Protein AF-A0A9D8QYN3-F1 (afdb_monomer_lite)

Radius of gyration: 18.89 Å; chains: 1; bounding box: 44×53×57 Å

pLDDT: mean 82.85, std 15.45, range [35.28, 96.69]

Structure (mmCIF, N/CA/C/O backbone):
data_AF-A0A9D8QYN3-F1
#
_entry.id   AF-A0A9D8QYN3-F1
#
loop_
_atom_site.group_PDB
_atom_site.id
_atom_site.type_symbol
_atom_site.label_atom_id
_atom_site.label_alt_id
_atom_site.label_comp_id
_atom_site.label_asym_id
_atom_site.label_entity_id
_atom_site.label_seq_id
_atom_site.pdbx_PDB_ins_code
_atom_site.Cartn_x
_atom_site.Cartn_y
_atom_site.Cartn_z
_atom_site.occupancy
_atom_site.B_iso_or_equiv
_atom_site.auth_seq_id
_atom_site.auth_comp_id
_atom_site.auth_asym_id
_atom_site.auth_atom_id
_atom_site.pdbx_PDB_model_num
ATOM 1 N N . MET A 1 1 ? -4.788 6.212 32.973 1.00 36.72 1 MET A N 1
ATOM 2 C CA . MET A 1 1 ? -3.801 6.120 31.869 1.00 36.72 1 MET A CA 1
ATOM 3 C C . MET A 1 1 ? -3.370 4.670 31.693 1.00 36.72 1 MET A C 1
ATOM 5 O O . MET A 1 1 ? -2.528 4.192 32.442 1.00 36.72 1 MET A O 1
ATOM 9 N N . ASN A 1 2 ? -3.981 3.935 30.763 1.00 42.75 2 ASN A N 1
ATOM 10 C CA . ASN A 1 2 ? -3.581 2.555 30.490 1.00 42.75 2 ASN A CA 1
ATOM 11 C C . ASN A 1 2 ? -2.298 2.612 29.647 1.00 42.75 2 ASN A C 1
ATOM 13 O O . ASN A 1 2 ? -2.349 3.054 28.500 1.00 42.75 2 ASN A O 1
ATOM 17 N N . LYS A 1 3 ? -1.135 2.269 30.214 1.00 48.44 3 LYS A N 1
ATOM 18 C CA . LYS A 1 3 ? 0.112 2.211 29.439 1.00 48.44 3 LYS A CA 1
ATOM 19 C C . LYS A 1 3 ? -0.082 1.147 28.356 1.00 48.44 3 LYS A C 1
ATOM 21 O O . LYS A 1 3 ? -0.042 -0.043 28.663 1.00 48.44 3 LYS A O 1
ATOM 26 N N . ARG A 1 4 ? -0.285 1.551 27.092 1.00 58.50 4 ARG A N 1
ATOM 27 C CA . ARG A 1 4 ? 0.023 0.662 25.963 1.00 58.50 4 ARG A CA 1
ATOM 28 C C . ARG A 1 4 ? 1.440 0.166 26.213 1.00 58.50 4 ARG A C 1
ATOM 30 O O . ARG A 1 4 ? 2.358 0.975 26.352 1.00 58.50 4 ARG A O 1
ATOM 37 N N . SER A 1 5 ? 1.620 -1.142 26.364 1.00 73.81 5 SER A N 1
ATOM 38 C CA . SER A 1 5 ? 2.971 -1.662 26.468 1.00 73.81 5 SER A CA 1
ATOM 39 C C . SER A 1 5 ? 3.615 -1.471 25.102 1.00 73.81 5 SER A C 1
ATOM 41 O O . SER A 1 5 ? 3.119 -1.983 24.102 1.00 73.81 5 SER A O 1
ATOM 43 N N . VAL A 1 6 ? 4.716 -0.722 25.053 1.00 79.19 6 VAL A N 1
ATOM 44 C CA . VAL A 1 6 ? 5.529 -0.547 23.837 1.00 79.19 6 VAL A CA 1
ATOM 45 C C . VAL A 1 6 ? 5.838 -1.912 23.206 1.00 79.19 6 VAL A C 1
ATOM 47 O O . VAL A 1 6 ? 5.799 -2.062 21.992 1.00 79.19 6 VAL A O 1
ATOM 50 N N . ALA A 1 7 ? 6.017 -2.939 24.044 1.00 84.88 7 ALA A N 1
ATOM 51 C CA . ALA A 1 7 ? 6.157 -4.329 23.627 1.00 84.88 7 ALA A CA 1
ATOM 52 C C . ALA A 1 7 ? 4.995 -4.844 22.751 1.00 84.88 7 ALA A C 1
ATOM 54 O O . ALA A 1 7 ? 5.246 -5.519 21.759 1.00 84.88 7 ALA A O 1
ATOM 55 N N . ARG A 1 8 ? 3.734 -4.521 23.074 1.00 83.12 8 ARG A N 1
ATOM 56 C CA . ARG A 1 8 ? 2.571 -4.925 22.266 1.00 83.12 8 ARG A CA 1
ATOM 57 C C . ARG A 1 8 ? 2.564 -4.223 20.912 1.00 83.12 8 ARG A C 1
ATOM 59 O O . ARG A 1 8 ? 2.272 -4.870 19.911 1.00 83.12 8 ARG A O 1
ATOM 66 N N . ASP A 1 9 ? 2.903 -2.934 20.892 1.00 81.38 9 ASP A N 1
ATOM 67 C CA . ASP A 1 9 ? 2.938 -2.155 19.654 1.00 81.38 9 ASP A CA 1
ATOM 68 C C . ASP A 1 9 ? 4.028 -2.668 18.703 1.00 81.38 9 ASP A C 1
ATOM 70 O O . ASP A 1 9 ? 3.773 -2.895 17.521 1.00 81.38 9 ASP A O 1
ATOM 74 N N . VAL A 1 10 ? 5.221 -2.946 19.236 1.00 86.31 10 VAL A N 1
ATOM 75 C CA . VAL A 1 10 ? 6.333 -3.524 18.467 1.00 86.31 10 VAL A CA 1
ATOM 76 C C . VAL A 1 10 ? 6.007 -4.942 17.991 1.00 86.31 10 VAL A C 1
ATOM 78 O O . VAL A 1 10 ? 6.272 -5.267 16.836 1.00 86.31 10 VAL A O 1
ATOM 81 N N . ALA A 1 11 ? 5.394 -5.781 18.834 1.00 89.88 11 ALA A N 1
ATOM 82 C CA . ALA A 1 11 ? 5.017 -7.142 18.450 1.00 89.88 11 ALA A CA 1
ATOM 83 C C . ALA A 1 11 ? 3.993 -7.150 17.308 1.00 89.88 11 ALA A C 1
ATOM 85 O O . ALA A 1 11 ? 4.172 -7.855 16.318 1.00 89.88 11 ALA A O 1
ATOM 86 N N . PHE A 1 12 ? 2.945 -6.331 17.404 1.00 86.88 12 PHE A N 1
ATOM 87 C CA . PHE A 1 12 ? 1.965 -6.203 16.330 1.00 86.88 12 PHE A CA 1
ATOM 88 C C . PHE A 1 12 ? 2.584 -5.664 15.048 1.00 86.88 12 PHE A C 1
ATOM 90 O O . PHE A 1 12 ? 2.287 -6.176 13.971 1.00 86.88 12 PHE A O 1
ATOM 97 N N . LEU A 1 13 ? 3.468 -4.672 15.162 1.00 89.00 13 LEU A N 1
ATOM 98 C CA . LEU A 1 13 ? 4.177 -4.136 14.013 1.00 89.00 13 LEU A CA 1
ATOM 99 C C . LEU A 1 13 ? 5.010 -5.215 13.309 1.00 89.00 13 LEU A C 1
ATOM 101 O O . LEU A 1 13 ? 4.956 -5.327 12.086 1.00 89.00 13 LEU A O 1
ATOM 105 N N . GLY A 1 14 ? 5.727 -6.038 14.077 1.00 90.94 14 GLY A N 1
ATOM 106 C CA . GLY A 1 14 ? 6.485 -7.173 13.552 1.00 90.94 14 GLY A CA 1
ATOM 107 C C . GLY A 1 14 ? 5.598 -8.202 12.850 1.00 90.94 14 GLY A C 1
ATOM 108 O O . GLY A 1 14 ? 5.937 -8.663 11.763 1.00 90.94 14 GLY A O 1
ATOM 109 N N . VAL A 1 15 ? 4.424 -8.510 13.412 1.00 92.56 15 VAL A N 1
ATOM 110 C CA . VAL A 1 15 ? 3.451 -9.419 12.780 1.00 92.56 15 VAL A CA 1
ATOM 111 C C . VAL A 1 15 ? 2.889 -8.823 11.487 1.00 92.56 15 VAL A C 1
ATOM 113 O O . VAL A 1 15 ? 2.803 -9.528 10.486 1.00 92.56 15 VAL A O 1
ATOM 116 N N . MET A 1 16 ? 2.538 -7.533 11.470 1.00 92.25 16 MET A N 1
ATOM 117 C CA . MET A 1 16 ? 2.059 -6.863 10.255 1.00 92.25 16 MET A CA 1
ATOM 118 C C . MET A 1 16 ? 3.136 -6.827 9.168 1.00 92.25 16 MET A C 1
ATOM 120 O O . MET A 1 16 ? 2.823 -7.087 8.011 1.00 92.25 16 MET A O 1
ATOM 124 N N . LEU A 1 17 ? 4.398 -6.565 9.529 1.00 94.31 17 LEU A N 1
ATOM 125 C CA . LEU A 1 17 ? 5.522 -6.628 8.592 1.00 94.31 17 LEU A CA 1
ATOM 126 C C . LEU A 1 17 ? 5.649 -8.028 7.980 1.00 94.31 17 LEU A C 1
ATOM 128 O O . LEU A 1 17 ? 5.741 -8.157 6.762 1.00 94.31 17 LEU A O 1
ATOM 132 N N . ALA A 1 18 ? 5.618 -9.068 8.818 1.00 95.44 18 ALA A N 1
ATOM 133 C CA . ALA A 1 18 ? 5.704 -10.451 8.362 1.00 95.44 18 ALA A CA 1
ATOM 134 C C . ALA A 1 18 ? 4.540 -10.815 7.429 1.00 95.44 18 ALA A C 1
ATOM 136 O O . ALA A 1 18 ? 4.767 -11.407 6.379 1.00 95.44 18 ALA A O 1
ATOM 137 N N . LEU A 1 19 ? 3.307 -10.421 7.765 1.00 94.56 19 LEU A N 1
ATOM 138 C CA . LEU A 1 19 ? 2.133 -10.672 6.924 1.00 94.56 19 LEU A CA 1
ATOM 139 C C . LEU A 1 19 ? 2.213 -9.948 5.578 1.00 94.56 19 LEU A C 1
ATOM 141 O O . LEU A 1 19 ? 1.958 -10.567 4.550 1.00 94.56 19 LEU A O 1
ATOM 145 N N . VAL A 1 20 ? 2.597 -8.668 5.572 1.00 94.94 20 VAL A N 1
ATOM 146 C CA . VAL A 1 20 ? 2.792 -7.891 4.337 1.00 94.94 20 VAL A CA 1
ATOM 147 C C . VAL A 1 20 ? 3.846 -8.553 3.453 1.00 94.94 20 VAL A C 1
ATOM 149 O O . VAL A 1 20 ? 3.614 -8.728 2.261 1.00 94.94 20 VAL A O 1
ATOM 152 N N . PHE A 1 21 ? 4.976 -8.972 4.026 1.00 94.75 21 PHE A N 1
ATOM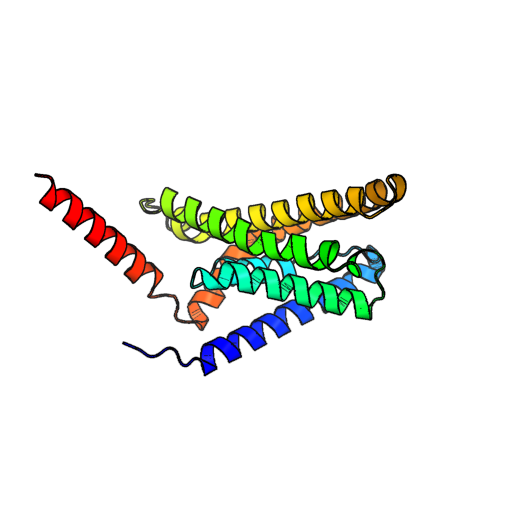 153 C CA . PHE A 1 21 ? 6.035 -9.635 3.269 1.00 94.75 21 PHE A CA 1
ATOM 154 C C . PHE A 1 21 ? 5.602 -11.003 2.726 1.00 94.75 21 PHE A C 1
ATOM 156 O O . PHE A 1 21 ? 5.856 -11.308 1.564 1.00 94.75 21 PHE A O 1
ATOM 163 N N . VAL A 1 22 ? 4.912 -11.816 3.534 1.00 94.94 22 VAL A N 1
ATOM 164 C CA . VAL A 1 22 ? 4.416 -13.136 3.113 1.00 94.94 22 VAL A CA 1
ATOM 165 C C . VAL A 1 22 ? 3.368 -13.008 2.014 1.00 94.94 22 VAL A C 1
ATOM 167 O O . VAL 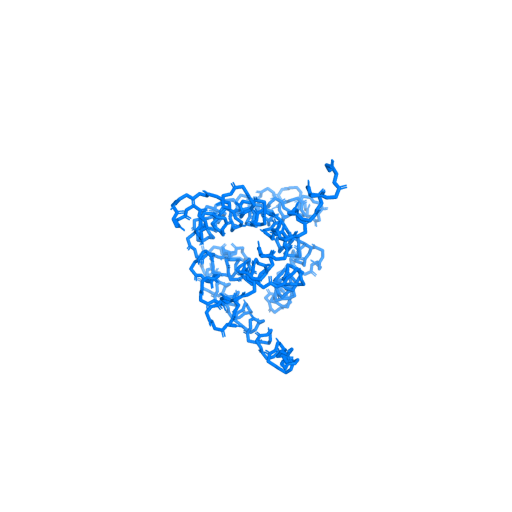A 1 22 ? 3.449 -13.742 1.035 1.00 94.94 22 VAL A O 1
ATOM 170 N N . PHE A 1 23 ? 2.411 -12.084 2.130 1.00 94.38 23 PHE A N 1
ATOM 171 C CA . PHE A 1 23 ? 1.430 -11.853 1.066 1.00 94.38 23 PHE A CA 1
ATOM 172 C C . PHE A 1 23 ? 2.103 -11.387 -0.215 1.00 94.38 23 PHE A C 1
ATOM 174 O O . PHE A 1 23 ? 1.827 -11.953 -1.268 1.00 94.38 23 PHE A O 1
ATOM 181 N N . LEU A 1 24 ? 3.059 -10.464 -0.119 1.00 92.62 24 LEU A N 1
ATOM 182 C CA . LEU A 1 24 ? 3.787 -9.990 -1.287 1.00 92.62 24 LEU A CA 1
ATOM 183 C C . LEU A 1 24 ? 4.568 -11.122 -1.969 1.00 92.62 24 LEU A C 1
ATOM 185 O O . LEU A 1 24 ? 4.574 -11.228 -3.196 1.00 92.62 24 LEU A O 1
ATOM 189 N N . LEU A 1 25 ? 5.204 -11.990 -1.178 1.00 91.88 25 LEU A N 1
ATOM 190 C CA . LEU A 1 25 ? 5.917 -13.160 -1.676 1.00 91.88 25 LEU A CA 1
ATOM 191 C C . LEU A 1 25 ? 4.949 -14.134 -2.355 1.00 91.88 25 LEU A C 1
ATOM 193 O O . LEU A 1 25 ? 5.179 -14.518 -3.498 1.00 91.88 25 LEU A O 1
ATOM 197 N N . VAL A 1 26 ? 3.844 -14.491 -1.696 1.00 91.31 26 VAL A N 1
ATOM 198 C CA . VAL A 1 26 ? 2.835 -15.411 -2.243 1.00 91.31 26 VAL A CA 1
ATOM 199 C C . VAL A 1 26 ? 2.240 -14.871 -3.539 1.00 91.31 26 VAL A C 1
ATOM 201 O O . VAL A 1 26 ? 2.179 -15.611 -4.512 1.00 91.31 26 VAL A O 1
ATOM 204 N N . GLU A 1 27 ? 1.851 -13.598 -3.593 1.00 90.50 27 GLU A N 1
ATOM 205 C CA . GLU A 1 27 ? 1.329 -12.966 -4.811 1.00 90.50 27 GLU A CA 1
ATOM 206 C C . GLU A 1 27 ? 2.355 -12.984 -5.935 1.00 90.50 27 GLU A C 1
ATOM 208 O O . GLU A 1 27 ? 2.038 -13.339 -7.069 1.00 90.50 27 GLU A O 1
ATOM 213 N N . THR A 1 28 ? 3.604 -12.654 -5.616 1.00 88.44 28 THR A N 1
ATOM 214 C CA . THR A 1 28 ? 4.683 -12.677 -6.599 1.00 88.44 28 THR A CA 1
ATOM 215 C C . THR A 1 28 ? 4.869 -14.082 -7.152 1.00 88.44 28 THR A C 1
ATOM 217 O O . THR A 1 28 ? 4.842 -14.247 -8.365 1.00 88.44 28 THR A O 1
ATOM 220 N N . PHE A 1 29 ? 4.967 -15.116 -6.318 1.00 86.88 29 PHE A N 1
ATOM 221 C CA . PHE A 1 29 ? 5.148 -16.489 -6.803 1.00 86.88 29 PHE A CA 1
ATOM 222 C C . PHE A 1 29 ? 3.907 -17.055 -7.508 1.00 86.88 29 PHE A C 1
ATOM 224 O O . PHE A 1 29 ? 4.050 -17.757 -8.507 1.00 86.88 29 PHE A O 1
ATOM 231 N N . LEU A 1 30 ? 2.702 -16.733 -7.033 1.00 86.06 30 LEU A N 1
ATOM 232 C CA . LEU A 1 30 ? 1.448 -17.220 -7.609 1.00 86.06 30 LEU A CA 1
ATOM 233 C C . LEU A 1 30 ? 1.200 -16.632 -9.000 1.00 86.06 30 LEU A C 1
ATOM 235 O O . LEU A 1 30 ? 0.831 -17.356 -9.924 1.00 86.06 30 LEU A O 1
ATOM 239 N N . PHE A 1 31 ? 1.413 -15.325 -9.159 1.00 82.06 31 PHE A N 1
ATOM 240 C CA . PHE A 1 31 ? 1.125 -14.628 -10.409 1.00 82.06 31 PHE A CA 1
ATOM 241 C C . PHE A 1 31 ? 2.320 -14.565 -11.364 1.00 82.06 31 PHE A C 1
ATOM 243 O O . PHE A 1 31 ? 2.095 -14.386 -12.559 1.00 82.06 31 PHE A O 1
ATOM 250 N N . SER A 1 32 ? 3.563 -14.782 -10.907 1.00 79.38 32 SER A N 1
ATOM 251 C CA . SER A 1 32 ? 4.739 -14.757 -11.800 1.00 79.38 32 SER A CA 1
ATOM 252 C C . SER A 1 32 ? 4.658 -15.783 -12.929 1.00 79.38 32 SER A C 1
ATOM 254 O O . SER A 1 32 ? 5.121 -15.507 -14.031 1.00 79.38 32 SER A O 1
ATOM 256 N N . ALA A 1 33 ? 4.025 -16.936 -12.693 1.00 69.88 33 ALA A N 1
ATOM 257 C CA . ALA A 1 33 ? 3.835 -17.959 -13.723 1.00 69.88 33 ALA A CA 1
ATOM 258 C C . ALA A 1 33 ? 2.858 -17.541 -14.842 1.00 69.88 33 ALA A C 1
ATOM 260 O O . ALA A 1 33 ? 2.931 -18.085 -15.941 1.00 69.88 33 ALA A O 1
ATOM 261 N N . LEU A 1 34 ? 1.949 -16.595 -14.575 1.00 65.31 34 LEU A N 1
ATOM 262 C CA . LEU A 1 34 ? 0.871 -16.189 -15.490 1.00 65.31 34 LEU A CA 1
ATOM 263 C C . LEU A 1 34 ? 1.078 -14.787 -16.082 1.00 65.31 34 LEU A C 1
ATOM 265 O O . LEU A 1 34 ? 0.717 -14.551 -17.230 1.00 65.31 34 LEU A O 1
ATOM 269 N N . LEU A 1 35 ? 1.634 -13.860 -15.299 1.00 68.00 35 LEU A N 1
ATOM 270 C CA . LEU A 1 35 ? 1.705 -12.423 -15.599 1.00 68.00 35 LEU A CA 1
ATOM 271 C C . LEU A 1 35 ? 3.149 -11.883 -15.616 1.00 68.00 35 LEU A C 1
ATOM 273 O O . LEU A 1 35 ? 3.367 -10.693 -15.843 1.00 68.00 35 LEU A O 1
ATOM 277 N N . GLY A 1 36 ? 4.147 -12.745 -15.390 1.00 71.50 36 GLY A N 1
ATOM 278 C CA . GLY A 1 36 ? 5.554 -12.359 -15.291 1.00 71.50 36 GLY A CA 1
ATOM 279 C C . GLY A 1 36 ? 5.869 -11.546 -14.029 1.00 71.50 36 GLY A C 1
ATOM 280 O O . GLY A 1 36 ? 5.137 -11.574 -13.044 1.00 71.50 36 GLY A O 1
ATOM 281 N N . ASN A 1 37 ? 6.968 -10.788 -14.055 1.00 71.19 37 ASN A N 1
ATOM 282 C CA . ASN A 1 37 ? 7.523 -10.109 -12.871 1.00 71.19 37 ASN A CA 1
ATOM 283 C C . ASN A 1 37 ? 6.723 -8.876 -12.384 1.00 71.19 37 ASN A C 1
ATOM 285 O O . ASN A 1 37 ? 7.191 -8.164 -11.492 1.00 71.19 37 ASN A O 1
ATOM 289 N N . PHE A 1 38 ? 5.557 -8.592 -12.971 1.00 76.75 38 PHE A N 1
ATOM 290 C CA . PHE A 1 38 ? 4.679 -7.473 -12.611 1.00 76.75 38 PHE A CA 1
ATOM 291 C C . PHE A 1 38 ? 3.335 -8.020 -12.140 1.00 76.75 38 PHE A C 1
ATOM 293 O O . PHE A 1 38 ? 2.365 -8.103 -12.893 1.00 76.75 38 PHE A O 1
ATOM 300 N N . THR A 1 39 ? 3.306 -8.437 -10.881 1.00 82.62 39 THR A N 1
ATOM 301 C CA . THR A 1 39 ? 2.159 -9.102 -10.272 1.00 82.62 39 THR A CA 1
ATOM 302 C C . THR A 1 39 ? 1.213 -8.098 -9.603 1.00 82.62 39 THR A C 1
ATOM 304 O O . THR A 1 39 ? 1.668 -7.070 -9.095 1.00 82.62 39 THR A O 1
ATOM 307 N N . PRO A 1 40 ? -0.107 -8.365 -9.600 1.00 82.06 40 PRO A N 1
ATOM 308 C CA . PRO A 1 40 ? -1.069 -7.545 -8.873 1.00 82.06 40 PRO A CA 1
ATOM 309 C C . PRO A 1 40 ? -0.878 -7.711 -7.362 1.00 82.06 40 PRO A C 1
ATOM 311 O O . PRO A 1 40 ? -0.845 -8.834 -6.855 1.00 82.06 40 PRO A O 1
ATOM 314 N N . ALA A 1 41 ? -0.824 -6.601 -6.627 1.00 88.19 41 ALA A N 1
ATOM 315 C CA . ALA A 1 41 ? -0.685 -6.597 -5.166 1.00 88.19 41 ALA A CA 1
ATOM 316 C C . ALA A 1 41 ? -2.058 -6.567 -4.464 1.00 88.19 41 ALA A C 1
ATOM 318 O O . ALA A 1 41 ? -2.329 -5.730 -3.596 1.00 88.19 41 ALA A O 1
ATOM 319 N N . ALA A 1 42 ? -2.959 -7.459 -4.884 1.00 89.69 42 ALA A N 1
ATOM 320 C CA . ALA A 1 42 ? -4.386 -7.421 -4.568 1.00 89.69 42 ALA A CA 1
ATOM 321 C C . ALA A 1 42 ? -4.732 -7.651 -3.082 1.00 89.69 42 ALA A C 1
ATOM 323 O O . ALA A 1 42 ? -5.758 -7.165 -2.621 1.00 89.69 42 ALA A O 1
ATOM 324 N N . LEU A 1 43 ? -3.917 -8.366 -2.320 1.00 93.00 43 LEU A N 1
ATOM 325 C CA . LEU A 1 43 ? -4.034 -8.624 -0.882 1.00 93.00 43 LEU A CA 1
ATOM 326 C C . LEU A 1 43 ? -3.062 -7.757 -0.088 1.00 93.00 43 LEU A C 1
ATOM 328 O O . LEU A 1 43 ? -3.410 -7.243 0.981 1.00 93.00 43 LEU A O 1
ATOM 332 N N . THR A 1 44 ? -1.860 -7.555 -0.625 1.00 94.31 44 THR A N 1
ATOM 333 C CA . THR A 1 44 ? -0.813 -6.805 0.067 1.00 94.31 44 THR A CA 1
ATOM 334 C C . THR A 1 44 ? -1.147 -5.315 0.167 1.00 94.31 44 THR A C 1
ATOM 336 O O . THR A 1 44 ? -1.012 -4.738 1.252 1.00 94.31 44 THR A O 1
ATOM 339 N N . LEU A 1 45 ? -1.634 -4.682 -0.912 1.00 93.94 45 LEU A N 1
ATOM 340 C CA . LEU A 1 45 ? -2.025 -3.266 -0.880 1.00 93.94 45 LEU A CA 1
ATOM 341 C C . LEU A 1 45 ? -3.166 -3.012 0.114 1.00 93.94 45 LEU A C 1
ATOM 343 O O . LEU A 1 45 ? -3.000 -2.137 0.970 1.00 93.94 45 LEU A O 1
ATOM 347 N N . PRO A 1 46 ? -4.284 -3.768 0.100 1.00 95.12 46 PRO A N 1
ATOM 348 C CA . PRO A 1 46 ? -5.348 -3.555 1.075 1.00 95.12 46 PRO A CA 1
ATOM 349 C C . PRO A 1 46 ? -4.904 -3.767 2.520 1.00 95.12 46 PRO A C 1
ATOM 351 O O . PRO A 1 46 ? -5.329 -3.009 3.389 1.00 95.12 46 PRO A O 1
ATOM 354 N N . LEU A 1 47 ? -4.038 -4.750 2.793 1.00 95.12 47 LEU A N 1
ATOM 355 C CA . LEU A 1 47 ? -3.500 -4.968 4.137 1.00 95.12 47 LEU A CA 1
ATOM 356 C C . LEU A 1 47 ? -2.660 -3.773 4.606 1.00 95.12 47 LEU A C 1
ATOM 358 O O . LEU A 1 47 ? -2.891 -3.252 5.698 1.00 95.12 47 LEU A O 1
ATOM 362 N N . ALA A 1 48 ? -1.722 -3.307 3.780 1.00 94.44 48 ALA A N 1
ATOM 363 C CA . ALA A 1 48 ? -0.868 -2.169 4.111 1.00 94.44 48 ALA A CA 1
ATOM 364 C C . ALA A 1 48 ? -1.683 -0.882 4.305 1.00 94.44 48 ALA A C 1
ATOM 366 O O . ALA A 1 48 ? -1.491 -0.164 5.287 1.00 94.44 48 ALA A O 1
ATOM 367 N N . ILE A 1 49 ? -2.654 -0.629 3.420 1.00 94.25 49 ILE A N 1
ATOM 368 C CA . ILE A 1 49 ? -3.568 0.509 3.544 1.00 94.25 49 ILE A CA 1
ATOM 369 C C . ILE A 1 49 ? -4.398 0.389 4.823 1.00 94.25 49 ILE A C 1
ATOM 371 O O . ILE A 1 49 ? -4.528 1.367 5.558 1.00 94.25 49 ILE A O 1
ATOM 375 N N . ALA A 1 50 ? -4.923 -0.798 5.134 1.00 93.00 50 ALA A N 1
ATOM 376 C CA . ALA A 1 50 ? -5.696 -1.029 6.347 1.00 93.00 50 ALA A CA 1
ATOM 377 C C . ALA A 1 50 ? -4.877 -0.745 7.615 1.00 93.00 50 ALA A C 1
ATOM 379 O O . ALA A 1 50 ? -5.417 -0.151 8.551 1.00 93.00 50 ALA A O 1
ATOM 380 N N . VAL A 1 51 ? -3.589 -1.108 7.639 1.00 92.19 51 VAL A N 1
ATOM 381 C CA . VAL A 1 51 ? -2.654 -0.727 8.712 1.00 92.19 51 VAL A CA 1
ATOM 382 C C . VAL A 1 51 ? -2.478 0.793 8.753 1.00 92.19 51 VAL A C 1
ATOM 384 O O . VAL A 1 51 ? -2.588 1.375 9.828 1.00 92.19 51 VAL A O 1
ATOM 387 N N . SER A 1 52 ? -2.292 1.451 7.605 1.00 92.12 52 SER A N 1
ATOM 388 C CA . SER A 1 52 ? -2.111 2.908 7.526 1.00 92.12 52 SER A CA 1
ATOM 389 C C . SER A 1 52 ? -3.307 3.721 8.015 1.00 92.12 52 SER A C 1
ATOM 391 O O . SER A 1 52 ? -3.118 4.773 8.621 1.00 92.12 52 SER A O 1
ATOM 393 N N . VAL A 1 53 ? -4.534 3.260 7.767 1.00 90.56 53 VAL A N 1
ATOM 394 C CA . VAL A 1 53 ? -5.767 3.980 8.144 1.00 90.56 53 VAL A CA 1
ATOM 395 C C . VAL A 1 53 ? -6.291 3.616 9.536 1.00 90.56 53 VAL A C 1
ATOM 397 O O . VAL A 1 53 ? -7.257 4.223 10.006 1.00 90.56 53 VAL A O 1
ATOM 400 N N . THR A 1 54 ? -5.698 2.614 10.188 1.00 84.38 54 THR A N 1
ATOM 401 C CA . THR A 1 54 ? -6.127 2.135 11.505 1.00 84.38 54 THR A CA 1
ATOM 402 C C . THR A 1 54 ? -5.162 2.607 12.584 1.00 84.38 54 THR A C 1
ATOM 404 O O . THR A 1 54 ? -3.961 2.415 12.459 1.00 84.38 54 THR A O 1
ATOM 407 N N . GLY A 1 55 ? -5.679 3.150 13.688 1.00 75.88 55 GLY A N 1
ATOM 408 C CA . GLY A 1 55 ? -4.869 3.612 14.819 1.00 75.88 55 GLY A CA 1
ATOM 409 C C . GLY A 1 55 ? -4.446 5.075 14.695 1.00 75.88 55 GLY A C 1
ATOM 410 O O . GLY A 1 55 ? -5.203 5.898 14.185 1.00 75.88 55 GLY A O 1
ATOM 411 N N . ASP A 1 56 ? -3.261 5.400 15.212 1.00 77.62 56 ASP A N 1
ATOM 412 C CA . ASP A 1 56 ? -2.800 6.786 15.335 1.00 77.62 56 ASP A CA 1
ATOM 413 C C . ASP A 1 56 ? -2.261 7.324 14.003 1.00 77.62 56 ASP A C 1
ATOM 415 O O . ASP A 1 56 ? -1.863 6.565 13.121 1.00 77.62 56 ASP A O 1
ATOM 419 N N . LYS A 1 57 ? -2.082 8.649 13.917 1.00 80.00 57 LYS A N 1
ATOM 420 C CA . LYS A 1 57 ? -1.393 9.332 12.802 1.00 80.00 57 LYS A CA 1
ATOM 421 C C . LYS A 1 57 ? -0.049 8.687 12.427 1.00 80.00 57 LYS A C 1
ATOM 423 O O . LYS A 1 57 ? 0.327 8.692 11.265 1.00 80.00 57 LYS A O 1
ATOM 428 N N . ARG A 1 58 ? 0.673 8.100 13.388 1.00 82.81 58 ARG A N 1
ATOM 429 C CA . ARG A 1 58 ? 1.952 7.404 13.147 1.00 82.81 58 ARG A CA 1
ATOM 430 C C . ARG A 1 58 ? 1.804 6.209 12.202 1.00 82.81 58 ARG A C 1
ATOM 432 O O . ARG A 1 58 ? 2.718 5.929 11.429 1.00 82.81 58 ARG A O 1
ATOM 439 N N . ASN A 1 59 ? 0.648 5.550 12.216 1.00 85.31 59 ASN A N 1
ATOM 440 C CA . ASN A 1 59 ? 0.412 4.357 11.418 1.00 85.31 59 ASN A CA 1
ATOM 441 C C . ASN A 1 59 ? 0.356 4.663 9.918 1.00 85.31 59 ASN A C 1
ATOM 443 O O . ASN A 1 59 ? 0.725 3.796 9.129 1.00 85.31 59 ASN A O 1
ATOM 447 N N . MET A 1 60 ? 0.023 5.904 9.524 1.00 86.25 60 MET A N 1
ATOM 448 C CA . MET A 1 60 ? 0.032 6.315 8.115 1.00 86.25 60 MET A CA 1
ATOM 449 C C . MET A 1 60 ? 1.406 6.093 7.476 1.00 86.25 60 MET A C 1
ATOM 451 O O . MET A 1 60 ? 1.494 5.519 6.393 1.00 86.25 60 MET A O 1
ATOM 455 N N . PHE A 1 61 ? 2.473 6.467 8.193 1.00 88.62 61 PHE A N 1
ATOM 456 C CA . PHE A 1 61 ? 3.850 6.287 7.745 1.00 88.62 61 PHE A CA 1
ATOM 457 C C . PHE A 1 61 ? 4.264 4.828 7.842 1.00 88.62 61 PHE A C 1
ATOM 459 O O . PHE A 1 61 ? 4.841 4.296 6.904 1.00 88.62 61 PHE A O 1
ATOM 466 N N . ILE A 1 62 ? 3.922 4.178 8.953 1.00 88.12 62 ILE A N 1
ATOM 467 C CA . ILE A 1 62 ? 4.301 2.795 9.222 1.00 88.12 62 ILE A CA 1
ATOM 468 C C . ILE A 1 62 ? 3.751 1.847 8.149 1.00 88.12 62 ILE A C 1
ATOM 470 O O . ILE A 1 62 ? 4.521 1.112 7.546 1.00 88.12 62 ILE A O 1
ATOM 474 N N . GLY A 1 63 ? 2.448 1.862 7.854 1.00 87.38 63 GLY A N 1
ATOM 475 C CA . GLY A 1 63 ? 1.880 0.937 6.862 1.00 87.38 63 GLY A CA 1
ATOM 476 C C . GLY A 1 63 ? 2.509 1.104 5.471 1.00 87.38 63 GLY A C 1
ATOM 477 O O . GLY A 1 63 ? 2.824 0.113 4.812 1.00 87.38 63 GLY A O 1
ATOM 478 N N . GLY A 1 64 ? 2.796 2.349 5.072 1.00 88.88 64 GLY A N 1
ATOM 479 C CA . GLY A 1 64 ? 3.479 2.649 3.814 1.00 88.88 64 GLY A CA 1
ATOM 480 C C . GLY A 1 64 ? 4.952 2.225 3.796 1.00 88.88 64 GLY A C 1
ATOM 481 O O . GLY A 1 64 ? 5.418 1.666 2.801 1.00 88.88 64 GLY A O 1
ATOM 482 N N . THR A 1 65 ? 5.695 2.437 4.889 1.00 90.62 65 THR A N 1
ATOM 483 C CA . THR A 1 65 ? 7.108 2.028 4.979 1.00 90.62 65 THR A CA 1
ATOM 484 C C . THR A 1 65 ? 7.273 0.519 5.060 1.00 90.62 65 THR A C 1
ATOM 486 O O . THR A 1 65 ? 8.162 -0.006 4.397 1.00 90.62 65 THR A O 1
ATOM 489 N N . LEU A 1 66 ? 6.420 -0.193 5.805 1.00 93.38 66 LEU A N 1
ATOM 490 C CA . LEU A 1 66 ? 6.438 -1.659 5.871 1.00 93.38 66 LEU A CA 1
ATOM 491 C C . LEU A 1 66 ? 6.297 -2.267 4.479 1.00 93.38 66 LEU A C 1
ATOM 493 O O . LEU A 1 66 ? 7.058 -3.162 4.106 1.00 93.38 66 LEU A O 1
ATOM 497 N N . LEU A 1 67 ? 5.346 -1.749 3.701 1.00 93.56 67 LEU A N 1
ATOM 498 C CA . LEU A 1 67 ? 5.122 -2.195 2.339 1.00 93.56 67 LEU A CA 1
ATOM 499 C C . LEU A 1 67 ? 6.291 -1.831 1.420 1.00 93.56 67 LEU A C 1
ATOM 501 O O . LEU A 1 67 ? 6.761 -2.682 0.666 1.00 93.56 67 LEU A O 1
ATOM 505 N N . GLY A 1 68 ? 6.772 -0.587 1.480 1.00 91.06 68 GLY A N 1
ATOM 506 C CA . GLY A 1 68 ? 7.900 -0.132 0.667 1.00 91.06 68 GLY A CA 1
ATOM 507 C C . GLY A 1 68 ? 9.167 -0.945 0.928 1.00 91.06 68 GLY A C 1
ATOM 508 O O . GLY A 1 68 ? 9.799 -1.420 -0.013 1.00 91.06 68 GLY A O 1
ATOM 509 N N . PHE A 1 69 ? 9.489 -1.179 2.200 1.00 93.44 69 PHE A N 1
ATOM 510 C CA . PHE A 1 69 ? 10.634 -1.987 2.609 1.00 93.44 69 PHE A CA 1
ATOM 511 C C . PHE A 1 69 ? 10.486 -3.451 2.184 1.00 93.44 69 PHE A C 1
ATOM 513 O O . PHE A 1 69 ? 11.405 -4.004 1.587 1.00 93.44 69 PHE A O 1
ATOM 520 N N . SER A 1 70 ? 9.314 -4.055 2.401 1.00 93.00 70 SER A N 1
ATOM 521 C CA . SER A 1 70 ? 9.029 -5.428 1.953 1.00 93.00 70 SER A CA 1
ATOM 522 C C . SER A 1 70 ? 9.161 -5.570 0.434 1.00 93.00 70 SER A C 1
ATOM 524 O O . SER A 1 70 ? 9.732 -6.545 -0.047 1.00 93.00 70 SER A O 1
ATOM 526 N N . SER A 1 71 ? 8.698 -4.565 -0.318 1.00 90.25 71 SER A N 1
ATOM 527 C CA . SER A 1 71 ? 8.798 -4.525 -1.783 1.00 90.25 71 SER A CA 1
ATOM 528 C C . SER A 1 71 ? 10.239 -4.422 -2.263 1.00 90.25 71 SER A C 1
ATOM 530 O O . SER A 1 71 ? 10.621 -5.104 -3.210 1.00 90.25 71 SER A O 1
ATOM 532 N N . PHE A 1 72 ? 11.052 -3.598 -1.602 1.00 91.69 72 PHE A N 1
ATOM 533 C CA . PHE A 1 72 ? 12.471 -3.470 -1.915 1.00 91.69 72 PHE A CA 1
ATOM 534 C C . PHE A 1 72 ? 13.242 -4.759 -1.605 1.00 91.69 72 PHE A C 1
ATOM 536 O O . PHE A 1 72 ? 13.999 -5.237 -2.447 1.00 91.69 72 PHE A O 1
ATOM 543 N N . LEU A 1 73 ? 13.002 -5.368 -0.437 1.00 92.75 73 LEU A N 1
ATOM 544 C CA . LEU A 1 73 ? 13.615 -6.649 -0.083 1.00 92.75 73 LEU A CA 1
ATOM 545 C C . LEU A 1 73 ? 13.255 -7.744 -1.085 1.00 92.75 73 LEU A C 1
ATOM 547 O O . LEU A 1 73 ? 14.138 -8.470 -1.536 1.00 92.75 73 LEU A O 1
ATOM 551 N N . LEU A 1 74 ? 11.981 -7.848 -1.469 1.00 90.50 74 LEU A N 1
ATOM 552 C CA . LEU A 1 74 ? 11.573 -8.839 -2.455 1.00 90.50 74 LEU A CA 1
ATOM 553 C C . LEU A 1 74 ? 12.230 -8.580 -3.812 1.00 90.50 74 LEU A C 1
ATOM 555 O O . LEU A 1 74 ? 12.718 -9.524 -4.423 1.00 90.50 74 LEU A O 1
ATOM 559 N N . ALA A 1 75 ? 12.318 -7.321 -4.252 1.00 88.62 75 ALA A N 1
ATOM 560 C CA . ALA A 1 75 ? 12.974 -6.961 -5.508 1.00 88.62 75 ALA A CA 1
ATOM 561 C C . ALA A 1 75 ? 14.442 -7.413 -5.569 1.00 88.62 75 ALA A C 1
ATOM 563 O O . ALA A 1 75 ? 14.893 -7.832 -6.635 1.00 88.62 75 ALA A O 1
ATOM 564 N N . ILE A 1 76 ? 15.158 -7.385 -4.437 1.00 89.69 76 ILE A N 1
ATOM 565 C CA . ILE A 1 76 ? 16.516 -7.941 -4.320 1.00 89.69 76 ILE A CA 1
ATOM 566 C C . ILE A 1 76 ? 16.500 -9.464 -4.506 1.00 89.69 76 ILE A C 1
ATOM 568 O O . ILE A 1 76 ? 17.332 -9.992 -5.238 1.00 89.69 76 ILE A O 1
ATOM 572 N N . LEU A 1 77 ? 15.547 -10.171 -3.889 1.00 88.75 77 LEU A N 1
ATOM 573 C CA . LEU A 1 77 ? 15.459 -11.637 -3.953 1.00 88.75 77 LEU A CA 1
ATOM 574 C C . LEU A 1 77 ? 15.141 -12.162 -5.358 1.00 88.75 77 LEU A C 1
ATOM 576 O O . LEU A 1 77 ? 15.702 -13.172 -5.770 1.00 88.75 77 LEU A O 1
ATOM 580 N N . ILE A 1 78 ? 14.251 -11.486 -6.087 1.00 86.50 78 ILE A N 1
ATOM 581 C CA . ILE A 1 78 ? 13.839 -11.887 -7.444 1.00 86.50 78 ILE A CA 1
ATOM 582 C C . ILE A 1 78 ? 14.629 -11.175 -8.552 1.00 86.50 78 ILE A C 1
ATOM 584 O O . ILE A 1 78 ? 14.307 -11.333 -9.727 1.00 86.50 78 ILE A O 1
ATOM 588 N N . ALA A 1 79 ? 15.626 -10.363 -8.181 1.00 86.31 79 ALA A N 1
ATOM 589 C CA . ALA A 1 79 ? 16.435 -9.548 -9.086 1.00 86.31 79 ALA A CA 1
ATOM 590 C C . ALA A 1 79 ? 15.600 -8.725 -10.092 1.00 86.31 79 ALA A C 1
ATOM 592 O O . ALA A 1 79 ? 15.920 -8.668 -11.280 1.00 86.31 79 ALA A O 1
ATOM 593 N N . ASN A 1 80 ? 14.519 -8.077 -9.632 1.00 82.94 80 ASN A N 1
ATOM 594 C CA . ASN A 1 80 ? 13.681 -7.248 -10.504 1.00 82.94 80 ASN A CA 1
ATOM 595 C C . ASN A 1 80 ? 14.369 -5.893 -10.770 1.00 82.94 80 ASN A C 1
ATOM 597 O O . ASN A 1 80 ? 14.388 -5.043 -9.875 1.00 82.94 80 ASN A O 1
ATOM 601 N N . PRO A 1 81 ? 14.880 -5.639 -11.991 1.00 82.06 81 PRO A N 1
ATOM 602 C CA . PRO A 1 81 ? 15.801 -4.532 -12.260 1.00 82.06 81 PRO A CA 1
ATOM 603 C C . PRO A 1 81 ? 15.196 -3.148 -12.010 1.00 82.06 81 PRO A C 1
ATOM 605 O O . PRO A 1 81 ? 15.916 -2.199 -11.718 1.00 82.06 81 PRO A O 1
ATOM 608 N N . ILE A 1 82 ? 13.872 -3.029 -12.087 1.00 83.12 82 ILE A N 1
ATOM 609 C CA . ILE A 1 82 ? 13.164 -1.756 -11.943 1.00 83.12 82 ILE A CA 1
ATOM 610 C C . ILE A 1 82 ? 12.950 -1.416 -10.471 1.00 83.12 82 ILE A C 1
ATOM 612 O O . ILE A 1 82 ? 13.183 -0.287 -10.039 1.00 83.12 82 ILE A O 1
ATOM 616 N N . PHE A 1 83 ? 12.531 -2.402 -9.680 1.00 83.62 83 PHE A N 1
ATOM 617 C CA . PHE A 1 83 ? 12.253 -2.204 -8.259 1.00 83.62 83 PHE A CA 1
ATOM 618 C C . PHE A 1 83 ? 13.512 -2.266 -7.377 1.00 83.62 83 PHE A C 1
ATOM 620 O O . PHE A 1 83 ? 13.435 -1.903 -6.201 1.00 83.62 83 PHE A O 1
ATOM 627 N N . LEU A 1 84 ? 14.674 -2.628 -7.941 1.00 86.88 84 LEU A N 1
ATOM 628 C CA . LEU A 1 84 ? 15.985 -2.457 -7.298 1.00 86.88 84 LEU A CA 1
ATOM 629 C C . LEU A 1 84 ? 16.328 -0.988 -7.027 1.00 86.88 84 LEU A C 1
ATOM 631 O O . LEU A 1 84 ? 17.112 -0.707 -6.124 1.00 86.88 84 LEU A O 1
ATOM 635 N N . ASN A 1 85 ? 15.746 -0.038 -7.762 1.00 87.56 85 ASN A N 1
ATOM 636 C CA . ASN A 1 85 ? 15.872 1.366 -7.399 1.00 87.56 85 ASN A CA 1
ATOM 637 C C . ASN A 1 85 ? 14.959 1.653 -6.186 1.00 87.56 85 ASN A C 1
ATOM 639 O O . ASN A 1 85 ? 13.731 1.564 -6.319 1.00 87.56 85 ASN A O 1
ATOM 643 N N . PRO A 1 86 ? 15.509 2.028 -5.012 1.00 85.50 86 PRO A N 1
ATOM 644 C CA . PRO A 1 86 ? 14.719 2.270 -3.806 1.00 85.50 86 PRO A CA 1
ATOM 645 C C . PRO A 1 86 ? 13.711 3.412 -3.982 1.00 85.50 86 PRO A C 1
ATOM 647 O O . PRO A 1 86 ? 12.676 3.417 -3.320 1.00 85.50 86 PRO A O 1
ATOM 650 N N . LEU A 1 87 ? 13.953 4.357 -4.897 1.00 87.06 87 LEU A N 1
ATOM 651 C CA . LEU A 1 87 ? 12.979 5.403 -5.212 1.00 87.06 87 LEU A CA 1
ATOM 652 C C . LEU A 1 87 ? 11.746 4.829 -5.907 1.00 87.06 87 LEU A C 1
ATOM 654 O O . LEU A 1 87 ? 10.633 5.251 -5.616 1.00 87.06 87 LEU A O 1
ATOM 658 N N . VAL A 1 88 ? 11.923 3.837 -6.779 1.00 84.75 88 VAL A N 1
ATOM 659 C CA . VAL A 1 88 ? 10.822 3.220 -7.530 1.00 84.75 88 VAL A CA 1
ATOM 660 C C . VAL A 1 88 ? 10.058 2.220 -6.664 1.00 84.75 88 VAL A C 1
ATOM 662 O O . VAL A 1 88 ? 8.839 2.101 -6.791 1.00 84.75 88 VAL A O 1
ATOM 665 N N . SER A 1 89 ? 10.734 1.507 -5.758 1.00 86.38 89 SER A N 1
ATOM 666 C CA . SER A 1 89 ? 10.088 0.566 -4.837 1.00 86.38 89 SER A CA 1
ATOM 667 C C . SER A 1 89 ? 9.507 1.259 -3.609 1.00 86.38 89 SER A C 1
ATOM 669 O O . SER A 1 89 ? 8.306 1.156 -3.389 1.00 86.38 89 SER A O 1
ATOM 671 N N . ILE A 1 90 ? 10.286 2.011 -2.836 1.00 89.00 90 ILE A N 1
ATOM 672 C CA . ILE A 1 90 ? 9.859 2.524 -1.525 1.00 89.00 90 ILE A CA 1
ATOM 673 C C . ILE A 1 90 ? 8.968 3.761 -1.658 1.00 89.00 90 ILE A C 1
ATOM 675 O O . ILE A 1 90 ? 7.927 3.823 -1.000 1.00 89.00 90 ILE A O 1
ATOM 679 N N . ALA A 1 91 ? 9.334 4.732 -2.505 1.00 90.44 91 ALA A N 1
ATOM 680 C CA . ALA A 1 91 ? 8.667 6.037 -2.501 1.00 90.44 91 ALA A CA 1
ATOM 681 C C . ALA A 1 91 ? 7.167 5.946 -2.832 1.00 90.44 91 ALA A C 1
ATOM 683 O O . ALA A 1 91 ? 6.374 6.441 -2.027 1.00 90.44 91 ALA A O 1
ATOM 684 N N . PRO A 1 92 ? 6.723 5.247 -3.902 1.00 88.88 92 PRO A N 1
ATOM 685 C CA . PRO A 1 92 ? 5.298 5.095 -4.172 1.00 88.88 92 PRO A CA 1
ATOM 686 C C . PRO A 1 92 ? 4.543 4.509 -2.981 1.00 88.88 92 PRO A C 1
ATOM 688 O O . PRO A 1 92 ? 3.472 5.000 -2.647 1.00 88.88 92 PRO A O 1
ATOM 691 N N . ARG A 1 93 ? 5.107 3.503 -2.298 1.00 89.94 93 ARG A N 1
ATOM 692 C CA . ARG A 1 93 ? 4.421 2.793 -1.207 1.00 89.94 93 ARG A CA 1
ATOM 693 C C . ARG A 1 93 ? 4.388 3.571 0.098 1.00 89.94 93 ARG A C 1
ATOM 695 O O . ARG A 1 93 ? 3.396 3.496 0.817 1.00 89.94 93 ARG A O 1
ATOM 702 N N . PHE A 1 94 ? 5.391 4.404 0.346 1.00 90.62 94 PHE A N 1
ATOM 703 C CA . PHE A 1 94 ? 5.343 5.380 1.426 1.00 90.62 94 PHE A CA 1
ATOM 704 C C . PHE A 1 94 ? 4.171 6.362 1.255 1.00 90.62 94 PHE A C 1
ATOM 706 O O . PHE A 1 94 ? 3.392 6.568 2.187 1.00 90.62 94 PHE A O 1
ATOM 713 N N . PHE A 1 95 ? 3.991 6.910 0.047 1.00 93.62 95 PHE A N 1
ATOM 714 C CA . PHE A 1 95 ? 2.929 7.883 -0.230 1.00 93.62 95 PHE A CA 1
ATOM 715 C C . PHE A 1 95 ? 1.516 7.288 -0.199 1.00 93.62 95 PHE A C 1
ATOM 717 O O . PHE A 1 95 ? 0.585 7.999 0.177 1.00 93.62 95 PHE A O 1
ATOM 724 N N . ILE A 1 96 ? 1.343 5.995 -0.502 1.00 93.75 96 ILE A N 1
ATOM 725 C CA . ILE A 1 96 ? 0.050 5.296 -0.354 1.00 93.75 96 ILE A CA 1
ATOM 726 C C . ILE A 1 96 ? -0.498 5.448 1.063 1.00 93.75 96 ILE A C 1
ATOM 728 O O . ILE A 1 96 ? -1.665 5.796 1.239 1.00 93.75 96 ILE A O 1
ATOM 732 N N . GLY A 1 97 ? 0.336 5.178 2.073 1.00 90.19 97 GLY A N 1
ATOM 733 C CA . GLY A 1 97 ? -0.094 5.197 3.469 1.00 90.19 97 GLY A CA 1
ATOM 734 C C . GLY A 1 97 ? -0.556 6.585 3.912 1.00 90.19 97 GLY A C 1
ATOM 735 O O . GLY A 1 97 ? -1.575 6.719 4.592 1.00 90.19 97 GLY A O 1
ATOM 736 N N . ILE A 1 98 ? 0.143 7.622 3.444 1.00 92.81 98 ILE A N 1
ATOM 737 C CA . ILE A 1 98 ? -0.198 9.028 3.680 1.00 92.81 98 ILE A CA 1
ATOM 738 C C . ILE A 1 98 ? -1.518 9.383 2.984 1.00 92.81 98 ILE A C 1
ATOM 740 O O . ILE A 1 98 ? -2.451 9.861 3.634 1.00 92.81 98 ILE A O 1
ATOM 744 N N . ALA A 1 99 ? -1.622 9.122 1.679 1.00 94.50 99 ALA A N 1
ATOM 745 C CA . ALA A 1 99 ? -2.797 9.462 0.882 1.00 94.50 99 ALA A CA 1
ATOM 746 C C . ALA A 1 99 ? -4.061 8.771 1.411 1.00 94.50 99 ALA A C 1
ATOM 748 O O . ALA A 1 99 ? -5.077 9.428 1.655 1.00 94.50 99 ALA A O 1
ATOM 749 N N . ALA A 1 100 ? -3.984 7.465 1.676 1.00 93.75 100 ALA A N 1
ATOM 750 C CA . ALA A 1 100 ? -5.107 6.700 2.200 1.00 93.75 100 ALA A CA 1
ATOM 751 C C . ALA A 1 100 ? -5.557 7.206 3.579 1.00 93.75 100 ALA A C 1
ATOM 753 O O . ALA A 1 100 ? -6.758 7.332 3.823 1.00 93.75 100 ALA A O 1
ATOM 754 N N . TYR A 1 101 ? -4.622 7.549 4.472 1.00 93.38 101 TYR A N 1
ATOM 755 C CA . TYR A 1 101 ? -4.959 8.086 5.792 1.00 93.38 101 TYR A CA 1
ATOM 756 C C . TYR A 1 101 ? -5.726 9.409 5.698 1.00 93.38 101 TYR A C 1
ATOM 758 O O . TYR A 1 101 ? -6.776 9.557 6.330 1.00 93.38 101 TYR A O 1
ATOM 766 N N . PHE A 1 102 ? -5.248 10.359 4.890 1.00 93.19 102 PHE A N 1
ATOM 767 C CA . PHE A 1 102 ? -5.914 11.655 4.740 1.00 93.19 102 PHE A CA 1
ATOM 768 C C . PHE A 1 102 ? -7.289 11.534 4.084 1.00 93.19 102 PHE A C 1
ATOM 770 O O . PHE A 1 102 ? -8.238 12.168 4.550 1.00 93.19 102 PHE A O 1
ATOM 777 N N . VAL A 1 103 ? -7.432 10.680 3.068 1.00 94.00 103 VAL A N 1
ATOM 778 C CA . VAL A 1 103 ? -8.732 10.411 2.436 1.00 94.00 103 VAL A CA 1
ATOM 779 C C . VAL A 1 103 ? -9.695 9.758 3.427 1.00 94.00 103 VAL A C 1
ATOM 781 O O . VAL A 1 103 ? -10.837 10.201 3.556 1.00 94.00 103 VAL A O 1
ATOM 784 N N . CYS A 1 104 ? -9.231 8.772 4.200 1.00 91.94 104 CYS A N 1
ATOM 785 C CA . CYS A 1 104 ? -10.034 8.139 5.247 1.00 91.94 104 CYS A CA 1
ATOM 786 C C . CYS A 1 104 ? -10.505 9.169 6.282 1.00 91.94 104 CYS A C 1
ATOM 788 O O . CYS A 1 104 ? -11.687 9.223 6.627 1.00 91.94 104 CYS A O 1
ATOM 790 N N . LEU A 1 105 ? -9.596 10.029 6.749 1.00 90.44 105 LEU A N 1
ATOM 791 C CA . LEU A 1 105 ? -9.894 11.079 7.720 1.00 90.44 105 LEU A CA 1
ATOM 792 C C . LEU A 1 105 ? -10.916 12.087 7.179 1.00 90.44 105 LEU A C 1
ATOM 794 O O . LEU A 1 105 ? -11.840 12.466 7.901 1.00 90.44 105 LEU A O 1
ATOM 798 N N . LEU A 1 106 ? -10.773 12.506 5.921 1.00 90.69 106 LEU A N 1
ATOM 799 C CA . LEU A 1 106 ? -11.695 13.435 5.270 1.00 90.69 106 LEU A CA 1
ATOM 800 C C . LEU A 1 106 ? -13.107 12.844 5.189 1.00 90.69 106 LEU A C 1
ATOM 802 O O . LEU A 1 106 ? -14.069 13.489 5.605 1.00 90.69 106 LEU A O 1
ATOM 806 N N . PHE A 1 107 ? -13.233 11.597 4.735 1.00 90.12 107 PHE A N 1
ATOM 807 C CA . PHE A 1 107 ? -14.532 10.932 4.605 1.00 90.12 107 PHE A CA 1
ATOM 808 C C . PHE A 1 107 ? -15.169 10.619 5.963 1.00 90.12 107 PHE A C 1
ATOM 810 O O . PHE A 1 107 ? -16.379 10.775 6.123 1.00 90.12 107 PHE A O 1
ATOM 817 N N . LYS A 1 108 ? -14.376 10.261 6.979 1.00 88.25 108 LYS A N 1
ATOM 818 C CA . LYS A 1 108 ? -14.874 10.118 8.358 1.00 88.25 108 LYS A CA 1
ATOM 819 C C . LYS A 1 108 ? -15.431 11.429 8.907 1.00 88.25 108 LYS A C 1
ATOM 821 O O . LYS A 1 108 ? -16.463 11.415 9.573 1.00 88.25 108 LYS A O 1
ATOM 826 N N . LYS A 1 109 ? -14.773 12.559 8.623 1.00 87.56 109 LYS A N 1
ATOM 827 C CA . LYS A 1 109 ? -15.264 13.890 9.012 1.00 87.56 109 LYS A CA 1
ATOM 828 C C . LYS A 1 109 ? -16.550 14.249 8.272 1.00 87.56 109 LYS A C 1
ATOM 830 O O . LYS A 1 109 ? -17.492 14.713 8.908 1.00 87.56 109 LYS A O 1
ATOM 835 N N . LEU A 1 110 ? -16.610 13.981 6.968 1.00 86.56 110 LEU A N 1
ATOM 836 C CA . LEU A 1 110 ? -17.769 14.290 6.131 1.00 86.56 110 LEU A CA 1
ATOM 837 C C . LEU A 1 110 ? -19.018 13.497 6.547 1.00 86.56 110 LEU A C 1
ATOM 839 O O . LEU A 1 110 ? -20.110 14.052 6.625 1.00 86.56 110 LEU A O 1
ATOM 843 N N . PHE A 1 111 ? -18.854 12.216 6.885 1.00 87.56 111 PHE A N 1
ATOM 844 C CA . PHE A 1 111 ? -19.956 11.326 7.264 1.00 87.56 111 PHE A CA 1
ATOM 845 C C . PHE A 1 111 ? -20.107 11.124 8.780 1.00 87.56 111 PHE A C 1
ATOM 847 O O . PHE A 1 111 ? -20.804 10.200 9.207 1.00 87.56 111 PHE A O 1
ATOM 854 N N . LYS A 1 112 ? -19.524 12.002 9.615 1.00 80.00 112 LYS A N 1
ATOM 855 C CA . LYS A 1 112 ? -19.609 11.913 11.090 1.00 80.00 112 LYS A CA 1
ATOM 856 C C . LYS A 1 112 ? -21.061 11.855 11.589 1.00 80.00 112 LYS A C 1
ATOM 858 O O . LYS A 1 112 ? -21.362 11.084 12.497 1.00 80.00 112 LYS A O 1
ATOM 863 N N . ASN A 1 113 ? -21.949 12.626 10.958 1.00 78.94 113 ASN A N 1
ATOM 864 C CA . ASN A 1 113 ? -23.360 12.772 11.342 1.00 78.94 113 ASN A CA 1
ATOM 865 C C . ASN A 1 113 ? -24.316 11.886 10.522 1.00 78.94 113 ASN A C 1
ATOM 867 O O . ASN A 1 113 ? -25.536 12.017 10.628 1.00 78.94 113 ASN A O 1
ATOM 871 N N . ALA A 1 114 ? -23.789 10.999 9.674 1.00 81.69 114 ALA A N 1
ATOM 872 C CA . ALA A 1 114 ? -24.624 10.136 8.851 1.00 81.69 114 ALA A CA 1
ATOM 873 C C . ALA A 1 114 ? -25.368 9.108 9.720 1.00 81.69 114 ALA A C 1
ATOM 875 O O . ALA A 1 114 ? -24.765 8.407 10.532 1.00 81.69 114 ALA A O 1
ATOM 876 N N . LYS A 1 115 ? -26.685 8.971 9.506 1.00 76.38 115 LYS A N 1
ATOM 877 C CA . LYS A 1 115 ? -27.524 7.986 10.216 1.00 76.38 115 LYS A CA 1
ATOM 878 C C . LYS A 1 115 ? -27.220 6.535 9.818 1.00 76.38 115 LYS A C 1
ATOM 880 O O . LYS A 1 115 ? -27.477 5.619 10.591 1.00 76.38 115 LYS A O 1
ATOM 885 N N . SER A 1 116 ? -26.675 6.313 8.621 1.00 80.94 116 SER A N 1
ATOM 886 C CA . SER A 1 116 ? -26.343 4.974 8.129 1.00 80.94 116 SER A CA 1
ATOM 887 C C . SER A 1 116 ? -24.987 4.502 8.655 1.00 80.94 116 SER A C 1
ATOM 889 O O . SER A 1 116 ? -23.948 5.112 8.390 1.00 80.94 116 SER A O 1
ATOM 891 N N . GLY A 1 117 ? -24.986 3.355 9.341 1.00 76.81 117 GLY A N 1
ATOM 892 C CA 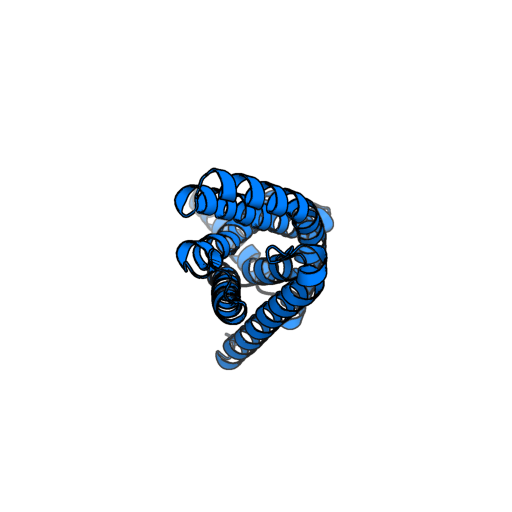. GLY A 1 117 ? -23.764 2.715 9.833 1.00 76.81 117 GLY A CA 1
ATOM 893 C C . GLY A 1 117 ? -22.775 2.337 8.722 1.00 76.81 117 GLY A C 1
ATOM 894 O O . GLY A 1 117 ? -21.572 2.291 8.980 1.00 76.81 117 GLY A O 1
ATOM 895 N N . PHE A 1 118 ? -23.255 2.131 7.490 1.00 81.44 118 PHE A N 1
ATOM 896 C CA . PHE A 1 118 ? -22.419 1.847 6.321 1.00 81.44 118 PHE A CA 1
ATOM 897 C C . PHE A 1 118 ? -21.601 3.073 5.889 1.00 81.44 118 PHE A C 1
ATOM 899 O O . PHE A 1 118 ? -20.381 2.980 5.742 1.00 81.44 118 PHE A O 1
ATOM 906 N N . LEU A 1 119 ? -22.247 4.239 5.768 1.00 80.12 119 LEU A N 1
ATOM 907 C CA . LEU A 1 119 ? -21.581 5.492 5.385 1.00 80.12 119 LEU A CA 1
ATOM 908 C C . LEU A 1 119 ? -20.536 5.939 6.409 1.00 80.12 119 LEU A C 1
ATOM 910 O O . LEU A 1 119 ? -19.537 6.547 6.041 1.00 80.12 119 LEU A O 1
ATOM 914 N N . ARG A 1 120 ? -20.741 5.612 7.686 1.00 78.69 120 ARG A N 1
ATOM 915 C CA . ARG A 1 120 ? -19.803 5.973 8.751 1.00 78.69 120 ARG A CA 1
ATOM 916 C C . ARG A 1 120 ? -18.615 5.015 8.866 1.00 78.69 120 ARG A C 1
ATOM 918 O O . ARG A 1 120 ? -17.514 5.455 9.179 1.00 78.69 120 ARG A O 1
ATOM 925 N N . ASN A 1 121 ? -18.823 3.714 8.645 1.00 79.56 121 ASN A N 1
ATOM 926 C CA . ASN A 1 121 ? -17.833 2.693 9.019 1.00 79.56 121 ASN A CA 1
ATOM 927 C C . ASN A 1 121 ? -17.241 1.890 7.861 1.00 79.56 121 ASN A C 1
ATOM 929 O O . ASN A 1 121 ? -16.219 1.244 8.073 1.00 79.56 121 ASN A O 1
ATOM 933 N N . VAL A 1 122 ? -17.865 1.886 6.682 1.00 88.81 122 VAL A N 1
ATOM 934 C CA . VAL A 1 122 ? -17.419 1.087 5.525 1.00 88.81 122 VAL A CA 1
ATOM 935 C C . VAL A 1 122 ? -16.936 1.999 4.407 1.00 88.81 122 VAL A C 1
ATOM 937 O O . VAL A 1 122 ? -15.817 1.835 3.919 1.00 88.81 122 VAL A O 1
ATOM 940 N N . LEU A 1 123 ? -17.735 3.008 4.054 1.00 91.12 123 LEU A N 1
ATOM 941 C CA . LEU A 1 123 ? -17.426 3.911 2.947 1.00 91.12 123 LEU A CA 1
ATOM 942 C C . LEU A 1 123 ? -16.077 4.644 3.109 1.00 91.12 123 LEU A C 1
ATOM 944 O O . LEU A 1 123 ? -15.297 4.609 2.159 1.00 91.12 123 LEU A O 1
ATOM 948 N N . PRO A 1 124 ? -15.720 5.223 4.278 1.00 91.94 124 PRO A N 1
ATOM 949 C CA . PRO A 1 124 ? -14.460 5.9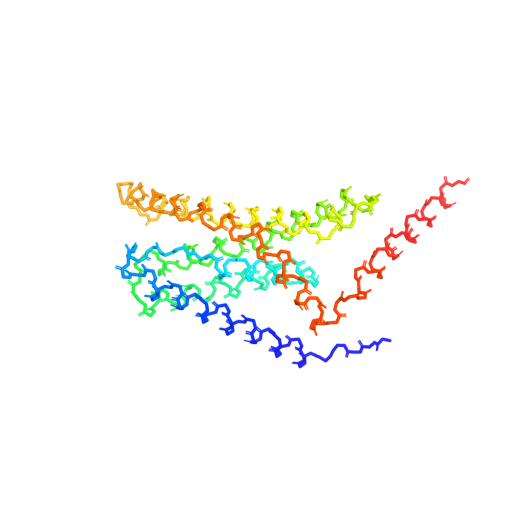58 4.413 1.00 91.94 124 PRO A CA 1
ATOM 950 C C . PRO A 1 124 ? -13.228 5.075 4.197 1.00 91.94 124 PRO A C 1
ATOM 952 O O . PRO A 1 124 ? -12.260 5.499 3.577 1.00 91.94 124 PRO A O 1
ATOM 955 N N . TYR A 1 125 ? -13.290 3.826 4.664 1.00 93.00 125 TYR A N 1
ATOM 956 C CA . TYR A 1 125 ? -12.214 2.849 4.508 1.00 93.00 125 TYR A CA 1
AT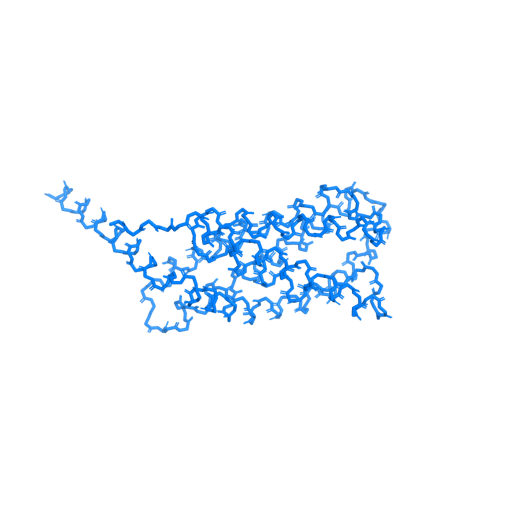OM 957 C C . TYR A 1 125 ? -12.119 2.337 3.067 1.00 93.00 125 TYR A C 1
ATOM 959 O O . TYR A 1 125 ? -11.019 2.185 2.547 1.00 93.00 125 TYR A O 1
ATOM 967 N N . SER A 1 126 ? -13.258 2.130 2.402 1.00 94.50 126 SER A N 1
ATOM 968 C CA . SER A 1 126 ? -13.300 1.686 1.000 1.00 94.50 126 SER A CA 1
ATOM 969 C C . SER A 1 126 ? -12.704 2.747 0.070 1.00 94.50 126 SER A C 1
ATOM 971 O O . SER A 1 126 ? -11.839 2.447 -0.749 1.00 94.50 126 SER A O 1
ATOM 973 N N . VAL A 1 127 ? -13.108 4.012 0.246 1.00 95.44 127 VAL A N 1
ATOM 974 C CA . VAL A 1 127 ? -12.596 5.139 -0.551 1.00 95.44 127 VAL A CA 1
ATOM 975 C C . VAL A 1 127 ? -11.113 5.388 -0.267 1.00 95.44 127 VAL A C 1
ATOM 977 O O . VAL A 1 127 ? -10.353 5.664 -1.191 1.00 95.44 127 VAL A O 1
ATOM 980 N N . ALA A 1 128 ? -10.672 5.226 0.983 1.00 94.69 128 ALA A N 1
ATOM 981 C CA . ALA A 1 128 ? -9.253 5.278 1.327 1.00 94.69 128 ALA A CA 1
ATOM 982 C C . ALA A 1 128 ? -8.437 4.166 0.652 1.00 94.69 128 ALA A C 1
ATOM 984 O O . ALA A 1 128 ? -7.332 4.429 0.183 1.00 94.69 128 ALA A O 1
ATOM 985 N N . GLY A 1 129 ? -8.992 2.952 0.562 1.00 95.31 129 GLY A N 1
ATOM 986 C CA . GLY A 1 129 ? -8.417 1.845 -0.200 1.00 95.31 129 GLY A CA 1
ATOM 987 C C . GLY A 1 129 ? -8.194 2.207 -1.662 1.00 95.31 129 GLY A C 1
ATOM 988 O O . GLY A 1 129 ? -7.071 2.136 -2.154 1.00 95.31 129 GLY A O 1
ATOM 989 N N . VAL A 1 130 ? -9.246 2.680 -2.330 1.00 96.69 130 VAL A N 1
ATOM 990 C CA . VAL A 1 130 ? -9.184 3.093 -3.741 1.00 96.69 130 VAL A CA 1
ATOM 991 C C . VAL A 1 130 ? -8.182 4.229 -3.950 1.00 96.69 130 VAL A C 1
ATOM 993 O O . VAL A 1 130 ? -7.361 4.161 -4.861 1.00 96.69 130 VAL A O 1
ATOM 996 N N . ALA A 1 131 ? -8.191 5.247 -3.087 1.00 96.50 131 ALA A N 1
ATOM 997 C CA . ALA A 1 131 ? -7.240 6.353 -3.172 1.00 96.50 131 ALA A CA 1
ATOM 998 C C . ALA A 1 131 ? -5.787 5.902 -2.960 1.00 96.50 131 ALA A C 1
ATOM 1000 O O . ALA A 1 131 ? -4.881 6.391 -3.637 1.00 96.50 131 ALA A O 1
ATOM 1001 N N . GLY A 1 132 ? -5.559 4.953 -2.049 1.00 94.94 132 GLY A N 1
ATOM 1002 C CA . GLY A 1 132 ? -4.248 4.352 -1.831 1.00 94.94 132 GLY A CA 1
ATOM 1003 C C . GLY A 1 132 ? -3.730 3.632 -3.076 1.00 94.94 132 GLY A C 1
ATOM 1004 O O . GLY A 1 132 ? -2.612 3.901 -3.511 1.00 94.94 132 GLY A O 1
ATOM 1005 N N . VAL A 1 133 ? -4.552 2.781 -3.697 1.00 95.00 133 VAL A N 1
ATOM 1006 C CA . VAL A 1 133 ? -4.185 2.068 -4.935 1.00 95.00 133 VAL A CA 1
ATOM 1007 C C . VAL A 1 133 ? -3.939 3.046 -6.087 1.00 95.00 133 VAL A C 1
ATOM 1009 O O . VAL A 1 133 ? -2.895 2.978 -6.726 1.00 95.00 133 VAL A O 1
ATOM 1012 N N . LEU A 1 134 ? -4.824 4.029 -6.290 1.00 95.12 134 LEU A N 1
ATOM 1013 C CA . LEU A 1 134 ? -4.635 5.103 -7.279 1.00 95.12 134 LEU A CA 1
ATOM 1014 C C . LEU A 1 134 ? -3.289 5.817 -7.109 1.00 95.12 134 LEU A C 1
ATOM 1016 O O . LEU A 1 134 ? -2.556 6.009 -8.078 1.00 95.12 134 LEU A O 1
ATOM 1020 N N . THR A 1 135 ? -2.949 6.178 -5.869 1.00 94.94 135 THR A N 1
ATOM 1021 C CA . THR A 1 135 ? -1.670 6.824 -5.547 1.00 94.94 135 THR A CA 1
ATOM 1022 C C . THR A 1 135 ? -0.495 5.923 -5.920 1.00 94.94 135 THR A C 1
ATOM 1024 O O . THR A 1 135 ? 0.491 6.407 -6.471 1.00 94.94 135 THR A O 1
ATOM 1027 N N . ASN A 1 136 ? -0.597 4.611 -5.671 1.00 92.75 136 ASN A N 1
ATOM 1028 C CA . ASN A 1 136 ? 0.441 3.669 -6.071 1.00 92.75 136 ASN A CA 1
ATOM 1029 C C . ASN A 1 136 ? 0.636 3.644 -7.583 1.00 92.75 136 ASN A C 1
ATOM 1031 O O . ASN A 1 136 ? 1.752 3.862 -8.044 1.00 92.75 136 ASN A O 1
ATOM 1035 N N . THR A 1 137 ? -0.428 3.393 -8.341 1.00 92.12 137 THR A N 1
ATOM 1036 C CA . THR A 1 137 ? -0.349 3.200 -9.791 1.00 92.12 137 THR A CA 1
ATOM 1037 C C . THR A 1 137 ? 0.164 4.452 -10.481 1.00 92.12 137 THR A C 1
ATOM 1039 O O . THR A 1 137 ? 1.090 4.364 -11.284 1.00 92.12 137 THR A O 1
ATOM 1042 N N . VAL A 1 138 ? -0.352 5.630 -10.112 1.00 93.62 138 VAL A N 1
ATOM 1043 C CA . VAL A 1 138 ? 0.114 6.906 -10.673 1.00 93.62 138 VAL A CA 1
ATOM 1044 C C . VAL A 1 138 ? 1.598 7.117 -10.382 1.00 93.62 138 VAL A C 1
ATOM 1046 O O . VAL A 1 138 ? 2.357 7.442 -11.295 1.00 93.62 138 VAL A O 1
ATOM 1049 N N . LEU A 1 139 ? 2.041 6.900 -9.140 1.00 93.25 139 LEU A N 1
ATOM 1050 C CA . LEU A 1 139 ? 3.440 7.120 -8.770 1.00 93.25 139 LEU A CA 1
ATOM 1051 C C . LEU A 1 139 ? 4.377 6.085 -9.390 1.00 93.25 139 LEU A C 1
ATOM 1053 O O . LEU A 1 139 ? 5.442 6.460 -9.864 1.00 93.25 139 LEU A O 1
ATOM 1057 N N . VAL A 1 140 ? 4.000 4.805 -9.425 1.00 90.81 140 VAL A N 1
ATOM 1058 C CA . VAL A 1 140 ? 4.815 3.756 -10.053 1.00 90.81 140 VAL A CA 1
ATOM 1059 C C . VAL A 1 140 ? 4.949 4.025 -11.546 1.00 90.81 140 VAL A C 1
ATOM 1061 O O . VAL A 1 140 ? 6.070 4.038 -12.039 1.00 90.81 140 VAL A O 1
ATOM 1064 N N . VAL A 1 141 ? 3.850 4.317 -12.249 1.00 91.62 141 VAL A N 1
ATOM 1065 C CA . VAL A 1 141 ? 3.894 4.664 -13.678 1.00 91.62 141 VAL A CA 1
ATOM 1066 C C . VAL A 1 141 ? 4.770 5.893 -13.895 1.00 91.62 141 VAL A C 1
ATOM 1068 O O . VAL A 1 141 ? 5.684 5.840 -14.708 1.00 91.62 141 VAL A O 1
ATOM 1071 N N . THR A 1 142 ? 4.581 6.961 -13.118 1.00 91.81 142 THR A N 1
ATOM 1072 C CA . THR A 1 142 ? 5.423 8.168 -13.211 1.00 91.81 142 THR A CA 1
ATOM 1073 C C . THR A 1 142 ? 6.908 7.841 -13.019 1.00 91.81 142 THR A C 1
ATOM 1075 O O . THR A 1 142 ? 7.748 8.307 -13.782 1.00 91.81 142 THR A O 1
ATOM 1078 N N . MET A 1 143 ? 7.245 6.994 -12.043 1.00 90.19 143 MET A N 1
ATOM 1079 C CA . MET A 1 143 ? 8.626 6.575 -11.794 1.00 90.19 143 MET A CA 1
ATOM 1080 C C . MET A 1 143 ? 9.196 5.724 -12.939 1.00 90.19 143 MET A C 1
ATOM 1082 O O . MET A 1 143 ? 10.374 5.870 -13.258 1.00 90.19 143 MET A O 1
ATOM 1086 N N . LEU A 1 144 ? 8.387 4.887 -13.598 1.00 89.69 144 LEU A N 1
ATOM 1087 C CA . LEU A 1 144 ? 8.816 4.135 -14.785 1.00 89.69 144 LEU A CA 1
ATOM 1088 C C . LEU A 1 144 ? 9.227 5.072 -15.922 1.00 89.69 144 LEU A C 1
ATOM 1090 O O . LEU A 1 144 ? 10.283 4.880 -16.514 1.00 89.69 144 LEU A O 1
ATOM 1094 N N . TRP A 1 145 ? 8.440 6.116 -16.186 1.00 88.81 145 TRP A N 1
ATOM 1095 C CA . TRP A 1 145 ? 8.758 7.099 -17.227 1.00 88.81 145 TRP A CA 1
ATOM 1096 C C . TRP A 1 145 ? 10.036 7.899 -16.943 1.00 88.81 145 TRP A C 1
ATOM 1098 O O . TRP A 1 145 ? 10.701 8.331 -17.880 1.00 88.81 145 TRP A O 1
ATOM 1108 N N . ILE A 1 146 ? 10.387 8.096 -15.669 1.00 89.69 146 ILE A N 1
ATOM 1109 C CA . ILE A 1 146 ? 11.590 8.841 -15.264 1.00 89.69 146 ILE A CA 1
ATOM 1110 C C . ILE A 1 146 ? 12.841 7.953 -15.297 1.00 89.69 146 ILE A C 1
ATOM 1112 O O . ILE A 1 146 ? 13.910 8.408 -15.697 1.00 89.69 146 ILE A O 1
ATOM 1116 N N . PHE A 1 147 ? 12.731 6.702 -14.842 1.00 87.94 147 PHE A N 1
ATOM 1117 C CA . PHE A 1 147 ? 13.886 5.838 -14.562 1.00 87.94 147 PHE A CA 1
ATOM 1118 C C . PHE A 1 147 ? 14.079 4.693 -15.564 1.00 87.94 147 PHE A C 1
ATOM 1120 O O . PHE A 1 147 ? 14.976 3.871 -15.388 1.00 87.94 147 PHE A O 1
ATOM 1127 N N . THR A 1 148 ? 13.243 4.583 -16.594 1.00 85.38 148 THR A N 1
ATOM 1128 C CA . THR A 1 148 ? 13.312 3.527 -17.616 1.00 85.38 148 THR A CA 1
ATOM 1129 C C . THR A 1 148 ? 13.160 4.129 -19.017 1.00 85.38 148 THR A C 1
ATOM 1131 O O . THR A 1 148 ? 12.738 5.273 -19.170 1.00 85.38 148 THR A O 1
ATOM 1134 N N . SER A 1 149 ? 13.542 3.387 -20.062 1.00 86.69 149 SER A N 1
ATOM 1135 C CA . SER A 1 149 ? 13.306 3.812 -21.445 1.00 86.69 149 SER A CA 1
ATOM 1136 C C . SER A 1 149 ? 11.807 3.916 -21.747 1.00 86.69 149 SER A C 1
ATOM 1138 O O . SER A 1 149 ? 11.012 3.105 -21.274 1.00 86.69 149 SER A O 1
ATOM 1140 N N . SER A 1 150 ? 11.425 4.888 -22.579 1.00 84.56 150 SER A N 1
ATOM 1141 C CA . SER A 1 150 ? 10.021 5.197 -22.892 1.00 84.56 150 SER A CA 1
ATOM 1142 C C . SER A 1 150 ? 9.254 3.990 -23.444 1.00 84.56 150 SER A C 1
ATOM 1144 O O . SER A 1 150 ? 8.155 3.699 -22.989 1.00 84.56 150 SER A O 1
ATOM 1146 N N . SER A 1 151 ? 9.871 3.218 -24.345 1.00 88.00 151 SER A N 1
ATOM 1147 C CA . SER A 1 151 ? 9.256 2.018 -24.928 1.00 88.00 151 SER A CA 1
ATOM 1148 C C . SER A 1 151 ? 8.989 0.916 -23.899 1.00 88.00 151 SER A C 1
ATOM 1150 O O . SER A 1 151 ? 7.964 0.243 -23.958 1.00 88.00 151 SER A O 1
ATOM 1152 N N . LEU A 1 152 ? 9.890 0.731 -22.931 1.00 86.06 152 LEU A N 1
ATOM 1153 C CA . LEU A 1 152 ? 9.714 -0.260 -21.872 1.00 86.06 152 LEU A CA 1
ATOM 1154 C C . LEU A 1 152 ? 8.725 0.238 -20.804 1.00 86.06 152 LEU A C 1
ATOM 1156 O O . LEU A 1 152 ? 7.931 -0.550 -20.291 1.00 86.06 152 LEU A O 1
ATOM 1160 N N . ALA A 1 153 ? 8.722 1.542 -20.513 1.00 87.75 153 ALA A N 1
ATOM 1161 C CA . ALA A 1 153 ? 7.767 2.165 -19.601 1.00 87.75 153 ALA A CA 1
ATOM 1162 C C . ALA A 1 153 ? 6.316 2.004 -20.087 1.00 87.75 153 ALA A C 1
ATOM 1164 O O . ALA A 1 153 ? 5.455 1.656 -19.282 1.00 87.75 153 ALA A O 1
ATOM 1165 N N . GLU A 1 154 ? 6.045 2.174 -21.385 1.00 88.75 154 GLU A N 1
ATOM 1166 C CA . GLU A 1 154 ? 4.707 1.990 -21.978 1.00 88.75 154 GLU A CA 1
ATOM 1167 C C . GLU A 1 154 ? 4.179 0.560 -21.825 1.00 88.75 154 GLU A C 1
ATOM 1169 O O . GLU A 1 154 ? 3.038 0.343 -21.398 1.00 88.75 154 GLU A O 1
ATOM 1174 N N . VAL A 1 155 ? 5.022 -0.431 -22.129 1.00 88.62 155 VAL A N 1
ATOM 1175 C CA . VAL A 1 155 ? 4.660 -1.852 -22.016 1.00 88.62 155 VAL A CA 1
ATOM 1176 C C . VAL A 1 155 ? 4.336 -2.204 -20.566 1.00 88.62 155 VAL A C 1
ATOM 1178 O O . VAL A 1 155 ? 3.298 -2.803 -20.284 1.00 88.62 155 VAL A O 1
ATOM 1181 N N . ILE A 1 156 ? 5.185 -1.788 -19.624 1.00 87.25 156 ILE A N 1
ATOM 1182 C CA . ILE A 1 156 ? 4.988 -2.090 -18.203 1.00 87.25 156 ILE A CA 1
ATOM 1183 C C . ILE A 1 156 ? 3.782 -1.337 -17.646 1.00 87.25 156 ILE A C 1
ATOM 1185 O O . ILE A 1 156 ? 2.991 -1.923 -16.910 1.00 87.25 156 ILE A O 1
ATOM 1189 N N . ALA A 1 157 ? 3.594 -0.068 -18.014 1.00 87.88 157 ALA A N 1
ATOM 1190 C CA . ALA A 1 157 ? 2.427 0.706 -17.604 1.00 87.88 157 ALA A CA 1
ATOM 1191 C C . ALA A 1 157 ? 1.126 0.030 -18.056 1.00 87.88 157 ALA A C 1
ATOM 1193 O O . ALA A 1 157 ? 0.176 -0.036 -17.281 1.00 87.88 157 ALA A O 1
ATOM 1194 N N . THR A 1 158 ? 1.101 -0.549 -19.259 1.00 87.50 158 THR A N 1
ATOM 1195 C CA . THR A 1 158 ? -0.059 -1.304 -19.756 1.00 87.50 158 THR A CA 1
ATOM 1196 C C . THR A 1 158 ? -0.353 -2.526 -18.883 1.00 87.50 158 THR A C 1
ATOM 1198 O O . THR A 1 158 ? -1.498 -2.729 -18.484 1.00 87.50 158 THR A O 1
ATOM 1201 N N . ILE A 1 159 ? 0.672 -3.303 -18.515 1.00 86.69 159 ILE A N 1
ATOM 1202 C CA . ILE A 1 159 ? 0.519 -4.465 -17.619 1.00 86.69 159 ILE A CA 1
ATOM 1203 C C . ILE A 1 159 ? -0.006 -4.025 -16.244 1.00 86.69 159 ILE A C 1
ATOM 1205 O O . ILE A 1 159 ? -0.952 -4.611 -15.715 1.00 86.69 159 ILE A O 1
ATOM 1209 N N . LEU A 1 160 ? 0.559 -2.952 -15.683 1.00 87.12 160 LEU A N 1
ATOM 1210 C CA . LEU A 1 160 ? 0.123 -2.404 -14.398 1.00 87.12 160 LEU A CA 1
ATOM 1211 C C . LEU A 1 160 ? -1.326 -1.908 -14.438 1.00 87.12 160 LEU A C 1
ATOM 1213 O O . LEU A 1 160 ? -2.057 -2.117 -13.476 1.00 87.12 160 LEU A O 1
ATOM 1217 N N . LEU A 1 161 ? -1.768 -1.296 -15.539 1.00 86.62 161 LEU A N 1
ATOM 1218 C CA . LEU A 1 161 ? -3.148 -0.826 -15.700 1.00 86.62 161 LEU A CA 1
ATOM 1219 C C . LEU A 1 161 ? -4.165 -1.972 -15.796 1.00 86.62 161 LEU A C 1
ATOM 1221 O O . LEU A 1 161 ? -5.300 -1.811 -15.351 1.00 86.62 161 LEU A O 1
ATOM 1225 N N . VAL A 1 162 ? -3.775 -3.134 -16.325 1.00 86.75 162 VAL A N 1
ATOM 1226 C CA . VAL A 1 162 ? -4.627 -4.335 -16.298 1.00 86.75 162 VAL A CA 1
ATOM 1227 C C . VAL A 1 162 ? -4.766 -4.855 -14.863 1.00 86.75 162 VAL A C 1
ATOM 1229 O O . VAL A 1 162 ? -5.879 -5.103 -14.397 1.00 86.75 162 VAL A O 1
ATOM 1232 N N . ASN A 1 163 ? -3.652 -4.948 -14.132 1.00 88.50 163 ASN A N 1
ATOM 1233 C CA . ASN A 1 163 ? -3.632 -5.380 -12.729 1.00 88.50 163 ASN A CA 1
ATOM 1234 C C . ASN A 1 163 ? -4.393 -4.419 -11.804 1.00 88.50 163 ASN A C 1
ATOM 1236 O O . ASN A 1 163 ? -5.069 -4.845 -10.866 1.00 88.50 163 ASN A O 1
ATOM 1240 N N . PHE A 1 164 ? -4.336 -3.125 -12.107 1.00 89.75 164 PHE A N 1
ATOM 1241 C CA . PHE A 1 164 ? -4.952 -2.052 -11.336 1.00 89.75 164 PHE A CA 1
ATOM 1242 C C . PHE A 1 164 ? -6.459 -2.235 -11.112 1.00 89.75 164 PHE A C 1
ATOM 1244 O O . PHE A 1 164 ? -6.971 -1.894 -10.046 1.00 89.75 164 PHE A O 1
ATOM 1251 N N . VAL A 1 165 ? -7.182 -2.814 -12.077 1.00 90.38 165 VAL A N 1
ATOM 1252 C CA . VAL A 1 165 ? -8.621 -3.089 -11.923 1.00 90.38 165 VAL A CA 1
ATOM 1253 C C . VAL A 1 165 ? -8.862 -4.066 -10.771 1.00 90.38 165 VAL A C 1
ATOM 1255 O O . VAL A 1 165 ? -9.725 -3.827 -9.924 1.00 90.38 165 VAL A O 1
ATOM 1258 N N . ALA A 1 166 ? -8.071 -5.139 -10.701 1.00 90.62 166 ALA A N 1
ATOM 1259 C CA . ALA A 1 166 ? -8.161 -6.116 -9.623 1.00 90.62 166 ALA A CA 1
ATOM 1260 C C . ALA A 1 166 ? -7.766 -5.500 -8.272 1.00 90.62 166 ALA A C 1
ATOM 1262 O O . ALA A 1 166 ? -8.438 -5.751 -7.273 1.00 90.62 166 ALA A O 1
ATOM 1263 N N . GLU A 1 167 ? -6.736 -4.650 -8.248 1.00 93.88 167 GLU A N 1
ATOM 1264 C CA . GLU A 1 167 ? -6.273 -3.960 -7.037 1.00 93.88 167 GLU A CA 1
ATOM 1265 C C . GLU A 1 167 ? -7.300 -2.958 -6.495 1.00 93.88 167 GLU A C 1
ATOM 1267 O O . GLU A 1 167 ? -7.505 -2.877 -5.285 1.00 93.88 167 GLU A O 1
ATOM 1272 N N . ILE A 1 168 ? -7.998 -2.217 -7.363 1.00 95.06 168 ILE A N 1
ATOM 1273 C CA . ILE A 1 168 ? -9.085 -1.324 -6.936 1.00 95.06 168 ILE A CA 1
ATOM 1274 C C . ILE A 1 168 ? -10.224 -2.121 -6.315 1.00 95.06 168 ILE A C 1
ATOM 1276 O O . ILE A 1 168 ? -10.717 -1.752 -5.246 1.00 95.06 168 ILE A O 1
ATOM 1280 N N . ILE A 1 169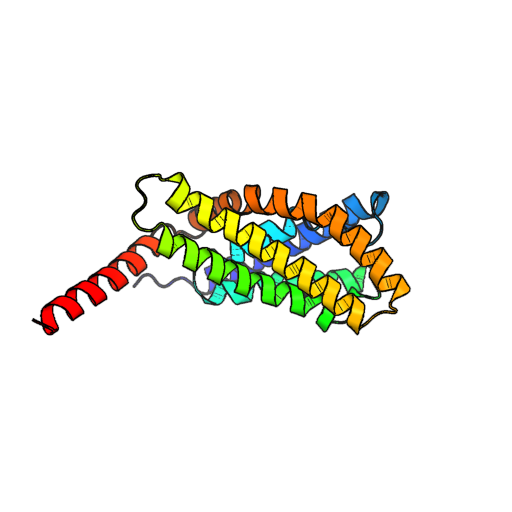 ? -10.660 -3.193 -6.982 1.00 94.88 169 ILE A N 1
ATOM 1281 C CA . ILE A 1 169 ? -11.781 -4.010 -6.508 1.00 94.88 169 ILE A CA 1
ATOM 1282 C C . ILE A 1 169 ? -11.412 -4.641 -5.166 1.00 94.88 169 ILE A C 1
ATOM 1284 O O . ILE A 1 169 ? -12.190 -4.570 -4.210 1.00 94.88 169 ILE A O 1
ATOM 1288 N N . SER A 1 170 ? -10.208 -5.203 -5.064 1.00 95.19 170 SER A N 1
ATOM 1289 C CA . SER A 1 170 ? -9.737 -5.811 -3.828 1.00 95.19 170 SER A CA 1
ATOM 1290 C C . SER A 1 170 ? -9.585 -4.777 -2.714 1.00 95.19 170 SER A C 1
ATOM 1292 O O . SER A 1 170 ? -10.026 -5.036 -1.599 1.00 95.19 170 SER A O 1
ATOM 1294 N N . ALA A 1 171 ? -9.064 -3.578 -2.981 1.00 95.81 171 ALA A N 1
ATOM 1295 C CA . ALA A 1 171 ? -8.929 -2.531 -1.970 1.00 95.81 171 ALA A CA 1
ATOM 1296 C C . ALA A 1 171 ? -10.272 -1.976 -1.499 1.00 95.81 171 ALA A C 1
ATOM 1298 O O . ALA A 1 171 ? -10.466 -1.798 -0.295 1.00 95.81 171 ALA A O 1
ATOM 1299 N N . ALA A 1 172 ? -11.220 -1.759 -2.408 1.00 95.62 172 ALA A N 1
ATOM 1300 C CA . ALA A 1 172 ? -12.556 -1.297 -2.050 1.00 95.62 172 ALA A CA 1
ATOM 1301 C C . ALA A 1 172 ? -13.268 -2.277 -1.101 1.00 95.62 172 ALA A C 1
ATOM 1303 O O . ALA A 1 172 ? -13.963 -1.847 -0.182 1.00 95.62 172 ALA A O 1
ATOM 1304 N N . VAL A 1 173 ? -13.069 -3.585 -1.292 1.00 95.81 173 VAL A N 1
ATOM 1305 C CA . VAL A 1 173 ? -13.736 -4.633 -0.506 1.00 95.81 173 VAL A CA 1
ATOM 1306 C C . VAL A 1 173 ? -12.948 -5.017 0.749 1.00 95.81 173 VAL A C 1
ATOM 1308 O O . VAL A 1 173 ? -13.523 -5.137 1.830 1.00 95.81 173 VAL A O 1
ATOM 1311 N N . LEU A 1 174 ? -11.636 -5.217 0.640 1.00 96.25 174 LEU A N 1
ATOM 1312 C CA . LEU A 1 174 ? -10.822 -5.794 1.710 1.00 96.25 174 LEU A CA 1
ATOM 1313 C C . LEU A 1 174 ? -10.380 -4.765 2.746 1.00 96.25 174 LEU A C 1
ATOM 1315 O O . LEU A 1 174 ? -10.328 -5.107 3.924 1.00 96.25 174 LEU A O 1
ATOM 1319 N N . VAL A 1 175 ? -10.117 -3.508 2.372 1.00 95.81 175 VAL A N 1
ATOM 1320 C CA . VAL A 1 175 ? -9.709 -2.476 3.345 1.00 95.81 175 VAL A CA 1
ATOM 1321 C C . VAL A 1 175 ? -10.725 -2.308 4.483 1.00 95.81 175 VAL A C 1
ATOM 1323 O O . VAL A 1 175 ? -10.311 -2.403 5.640 1.00 95.81 175 VAL A O 1
ATOM 1326 N N . PRO A 1 176 ? -12.045 -2.131 4.254 1.00 93.25 176 PRO A N 1
ATOM 1327 C CA . PRO A 1 176 ? -12.997 -2.012 5.363 1.00 93.25 176 PRO A CA 1
ATOM 1328 C C . PRO A 1 176 ? -13.063 -3.273 6.240 1.00 93.25 176 PRO A C 1
ATOM 1330 O O . PRO A 1 176 ? -13.224 -3.161 7.461 1.00 93.25 176 PRO A O 1
ATOM 1333 N N . VAL A 1 177 ? -12.915 -4.463 5.645 1.00 94.69 177 VAL A N 1
ATOM 1334 C CA . VAL A 1 177 ? -12.929 -5.747 6.363 1.00 94.69 177 VAL A CA 1
ATOM 1335 C C . VAL A 1 177 ? -11.687 -5.880 7.244 1.00 94.69 177 VAL A C 1
ATOM 1337 O O . VAL A 1 177 ? -11.808 -6.076 8.454 1.00 94.69 177 VAL A O 1
ATOM 1340 N N . ILE A 1 178 ? -10.497 -5.691 6.673 1.00 94.12 178 ILE A N 1
ATOM 1341 C CA . ILE A 1 178 ? -9.217 -5.801 7.381 1.00 94.12 178 ILE A CA 1
ATOM 1342 C C . ILE A 1 178 ? -9.121 -4.724 8.465 1.00 94.12 178 ILE A C 1
ATOM 1344 O O . ILE A 1 178 ? -8.799 -5.037 9.610 1.00 94.12 178 ILE A O 1
ATOM 1348 N N . SER A 1 179 ? -9.489 -3.472 8.174 1.00 90.81 179 SER A N 1
ATOM 1349 C CA . SER A 1 179 ? -9.499 -2.399 9.177 1.00 90.81 179 SER A CA 1
ATOM 1350 C C . SER A 1 179 ? -10.459 -2.684 10.331 1.00 90.81 179 SER A C 1
ATOM 1352 O O . SER A 1 179 ? -10.217 -2.258 11.459 1.00 90.81 179 SER A O 1
ATOM 1354 N N . ARG A 1 180 ? -11.569 -3.397 10.105 1.00 90.44 180 ARG A N 1
ATOM 1355 C CA . ARG A 1 180 ? -12.444 -3.847 11.200 1.00 90.44 180 ARG A CA 1
ATOM 1356 C C . ARG A 1 180 ? -11.756 -4.900 12.068 1.00 90.44 180 ARG A C 1
ATOM 1358 O O . ARG A 1 180 ? -11.790 -4.781 13.290 1.00 90.44 180 ARG A O 1
ATOM 1365 N N . VAL A 1 181 ? -11.109 -5.888 11.453 1.00 90.88 181 VAL A N 1
ATOM 1366 C CA . VAL A 1 181 ? -10.374 -6.944 12.166 1.00 90.88 181 VAL A CA 1
ATOM 1367 C C . VAL A 1 181 ? -9.223 -6.356 12.983 1.00 90.88 181 VAL A C 1
ATOM 1369 O O . VAL A 1 181 ? -9.133 -6.625 14.180 1.00 90.88 181 VAL A O 1
ATOM 1372 N N . ILE A 1 182 ? -8.404 -5.485 12.384 1.00 89.50 182 ILE A N 1
ATOM 1373 C CA . ILE A 1 182 ? -7.288 -4.828 13.078 1.00 89.50 182 ILE A CA 1
ATOM 1374 C C . ILE A 1 182 ? -7.804 -4.018 14.270 1.00 89.50 182 ILE A C 1
ATOM 1376 O O . ILE A 1 182 ? -7.273 -4.155 15.369 1.00 89.50 182 ILE A O 1
ATOM 1380 N N . ARG A 1 183 ? -8.870 -3.221 14.107 1.00 86.00 183 ARG A N 1
ATOM 1381 C CA . ARG A 1 183 ? -9.446 -2.442 15.220 1.00 86.00 183 ARG A CA 1
ATOM 1382 C C . ARG A 1 183 ? -9.922 -3.319 16.377 1.00 86.00 183 ARG A C 1
ATOM 1384 O O . ARG A 1 183 ? -9.724 -2.936 17.530 1.00 86.00 183 ARG A O 1
ATOM 1391 N N . ASN A 1 184 ? -10.513 -4.474 16.072 1.00 84.75 184 ASN A N 1
ATOM 1392 C CA . ASN A 1 184 ? -10.981 -5.424 17.079 1.00 84.75 184 ASN A CA 1
ATOM 1393 C C . ASN A 1 184 ? -9.814 -6.058 17.851 1.00 84.75 184 ASN A C 1
ATOM 1395 O O . ASN A 1 184 ? -9.849 -6.093 19.076 1.00 84.75 184 ASN A O 1
ATOM 1399 N N . ILE A 1 185 ? -8.769 -6.510 17.150 1.00 81.56 185 ILE A N 1
ATOM 1400 C CA . ILE A 1 185 ? -7.589 -7.150 17.762 1.00 81.56 185 ILE A CA 1
ATOM 1401 C C . ILE A 1 185 ? -6.782 -6.141 18.582 1.00 81.56 185 ILE A C 1
ATOM 1403 O O . ILE A 1 185 ? -6.331 -6.434 19.686 1.00 81.56 185 ILE A O 1
ATOM 1407 N N . TYR A 1 186 ? -6.613 -4.933 18.050 1.00 70.94 186 TYR A N 1
ATOM 1408 C CA . TYR A 1 186 ? -5.782 -3.901 18.660 1.00 70.94 186 TYR A CA 1
ATOM 1409 C C . TYR A 1 186 ? -6.479 -3.151 19.806 1.00 70.94 186 TYR A C 1
ATOM 1411 O O . TYR A 1 186 ? -5.887 -2.268 20.425 1.00 70.94 186 TYR A O 1
ATOM 1419 N N . GLY A 1 187 ? -7.750 -3.468 20.092 1.00 60.31 187 GLY A N 1
ATOM 1420 C CA . GLY A 1 187 ? -8.548 -2.769 21.103 1.00 60.31 187 GLY A CA 1
ATOM 1421 C C . GLY A 1 187 ? -8.794 -1.291 20.771 1.00 60.31 187 GLY A C 1
ATOM 1422 O O . GLY A 1 187 ? -9.153 -0.509 21.647 1.00 60.31 187 GLY A O 1
ATOM 1423 N N . VAL A 1 188 ? -8.631 -0.890 19.504 1.00 55.09 188 VAL A N 1
ATOM 1424 C CA . VAL A 1 188 ? -8.821 0.497 19.017 1.00 55.09 188 VAL A CA 1
ATOM 1425 C C . VAL A 1 188 ? -10.312 0.833 18.867 1.00 55.09 188 VAL A C 1
ATOM 1427 O O . VAL A 1 188 ? -10.679 1.896 18.385 1.00 55.09 188 VAL A O 1
ATOM 1430 N N . GLY A 1 189 ? -11.205 -0.034 19.350 1.00 45.31 189 GLY A N 1
ATOM 1431 C CA . GLY A 1 189 ? -12.641 0.230 19.436 1.00 45.31 189 GLY A CA 1
ATOM 1432 C C . GLY A 1 189 ? -13.042 1.372 20.386 1.00 45.31 189 GLY A C 1
ATOM 1433 O O . GLY A 1 189 ? -14.222 1.708 20.425 1.00 45.31 189 GLY A O 1
ATOM 1434 N N . TYR A 1 190 ? -12.108 1.978 21.137 1.00 39.28 190 TYR A N 1
ATOM 1435 C CA . TYR A 1 190 ? -12.421 2.997 22.154 1.00 39.28 190 TYR A CA 1
ATOM 1436 C C . TYR A 1 190 ? -11.833 4.400 21.888 1.00 39.28 190 TYR A C 1
ATOM 1438 O O . TYR A 1 190 ? -12.434 5.387 22.305 1.00 39.28 190 TYR A O 1
ATOM 1446 N N . HIS A 1 191 ? -10.728 4.529 21.138 1.00 36.59 191 HIS A N 1
ATOM 1447 C CA . HIS A 1 191 ? -10.089 5.839 20.892 1.00 36.59 191 HIS A CA 1
ATOM 1448 C C . HIS A 1 191 ? -10.765 6.674 19.795 1.00 36.59 191 HIS A C 1
ATOM 1450 O O . HIS A 1 191 ? -10.766 7.896 19.849 1.00 36.59 191 HIS A O 1
ATOM 1456 N N . GLU A 1 192 ? -11.455 6.039 18.843 1.00 45.12 192 GLU A N 1
ATOM 1457 C CA . GLU A 1 192 ? -12.281 6.778 17.874 1.00 45.12 192 GLU A CA 1
ATOM 1458 C C . GLU A 1 192 ? -13.498 7.434 18.563 1.00 45.12 192 GLU A C 1
ATOM 1460 O O . GLU A 1 192 ? -14.059 8.394 18.042 1.00 45.12 192 GLU A O 1
ATOM 1465 N N . LYS A 1 193 ? -13.879 6.940 19.756 1.00 35.28 193 LYS A N 1
ATOM 1466 C CA . LYS A 1 193 ? -14.912 7.529 20.616 1.00 35.28 193 LYS A CA 1
ATOM 1467 C C . LYS A 1 193 ? -14.342 8.665 21.475 1.00 35.28 193 LYS A C 1
ATOM 1469 O O . LYS A 1 193 ? -15.012 9.686 21.561 1.00 35.28 193 LYS A O 1
ATOM 1474 N N . SER A 1 194 ? -13.122 8.536 22.018 1.00 36.88 194 SER A N 1
ATOM 1475 C CA . SER A 1 194 ? -12.461 9.590 22.814 1.00 36.88 194 SER A CA 1
ATOM 1476 C C . SER A 1 194 ? -12.044 10.797 21.978 1.00 36.88 194 SER A C 1
ATOM 1478 O O . SER A 1 194 ? -12.398 11.907 22.341 1.00 36.88 194 SER A O 1
ATOM 1480 N N . ASP A 1 195 ? -11.425 10.602 20.811 1.00 41.31 195 ASP A N 1
ATOM 1481 C CA . ASP A 1 195 ? -10.983 11.722 19.961 1.00 41.31 195 ASP A CA 1
ATOM 1482 C C . ASP A 1 195 ? -12.189 12.446 19.340 1.00 41.31 195 ASP A C 1
ATOM 1484 O O . ASP A 1 195 ? -12.152 13.635 19.037 1.00 41.31 195 ASP A O 1
ATOM 1488 N N . SER A 1 196 ? -13.308 11.734 19.157 1.00 45.56 196 SER A N 1
ATOM 1489 C CA . SER A 1 196 ? -14.570 12.343 18.731 1.00 45.56 196 SER A CA 1
ATOM 1490 C C . SER A 1 196 ? -15.308 13.091 19.847 1.00 45.56 196 SER A C 1
ATOM 1492 O O . SER A 1 196 ? -16.178 13.899 19.510 1.00 45.56 196 SER A O 1
ATOM 1494 N N . PHE A 1 197 ? -14.971 12.802 21.113 1.00 38.38 197 PHE A N 1
ATOM 1495 C CA . PHE A 1 197 ? -15.501 13.422 22.331 1.00 38.38 197 PHE A CA 1
ATOM 1496 C C . PHE A 1 197 ? -14.650 14.640 22.724 1.00 38.38 197 PHE A C 1
ATOM 1498 O O . PHE A 1 197 ? -15.210 15.712 22.882 1.00 38.38 197 PHE A O 1
ATOM 1505 N N . GLU A 1 198 ? -13.316 14.539 22.704 1.00 43.03 198 GLU A N 1
ATOM 1506 C CA . GLU A 1 198 ? -12.397 15.670 22.937 1.00 43.03 198 GLU A CA 1
ATOM 1507 C C . GLU A 1 198 ? -12.548 16.770 21.875 1.00 43.03 198 GLU A C 1
ATOM 1509 O O . GLU A 1 198 ? -12.669 17.940 22.210 1.00 43.03 198 GLU A O 1
ATOM 1514 N N . VAL A 1 199 ? -12.673 16.416 20.589 1.00 50.88 199 VAL A N 1
ATOM 1515 C CA . VAL A 1 199 ? -12.925 17.407 19.516 1.00 50.88 199 VAL A CA 1
ATOM 1516 C C . VAL A 1 199 ? -14.359 17.973 19.561 1.00 50.88 199 VAL A C 1
ATOM 1518 O O . VAL A 1 199 ? -14.660 18.959 18.886 1.00 50.88 199 VAL A O 1
ATOM 1521 N N . ALA A 1 200 ? -15.283 17.334 20.288 1.00 52.19 200 ALA A N 1
ATOM 1522 C CA . ALA A 1 200 ? -16.630 17.866 20.511 1.00 52.19 200 ALA A CA 1
ATOM 1523 C C . ALA A 1 200 ? -16.680 18.800 21.731 1.00 52.19 200 ALA A C 1
ATOM 1525 O O . ALA A 1 200 ? -17.347 19.827 21.639 1.00 52.19 200 ALA A O 1
ATOM 1526 N N . ASP A 1 201 ? -15.942 18.486 22.798 1.00 45.50 201 ASP A N 1
ATOM 1527 C CA . ASP A 1 201 ? -15.777 19.355 23.970 1.00 45.50 201 ASP A CA 1
ATOM 1528 C C . ASP A 1 201 ? -14.993 20.624 23.619 1.00 45.50 201 ASP A C 1
ATOM 1530 O O . ASP A 1 201 ? -15.484 21.715 23.889 1.00 45.50 201 ASP A O 1
ATOM 1534 N N . GLU A 1 202 ? -13.875 20.527 22.883 1.00 50.31 202 GLU A N 1
ATOM 1535 C CA . GLU A 1 202 ? -13.112 21.718 22.457 1.00 50.31 202 GLU A CA 1
ATOM 1536 C C . GLU A 1 202 ? -13.958 22.694 21.629 1.00 50.31 202 GLU A C 1
ATOM 1538 O O . GLU A 1 202 ? -13.791 23.904 21.733 1.00 50.31 202 GLU A O 1
ATOM 1543 N N . LYS A 1 203 ? -14.891 22.187 20.812 1.00 53.62 203 LYS A N 1
ATOM 1544 C CA . LYS A 1 203 ? -15.799 23.042 20.034 1.00 53.62 203 LYS A CA 1
ATOM 1545 C C . LYS A 1 203 ? -16.924 23.639 20.875 1.00 53.62 203 LYS A C 1
ATOM 1547 O O . LYS A 1 203 ? -17.302 24.780 20.633 1.00 53.62 203 LYS A O 1
ATOM 1552 N N . GLY A 1 204 ? -17.452 22.884 21.838 1.00 50.06 204 GLY A N 1
ATOM 1553 C CA . GLY A 1 204 ? -18.477 23.371 22.760 1.00 50.06 204 GLY A CA 1
ATOM 1554 C C . GLY A 1 204 ? -17.955 24.468 23.687 1.00 50.06 204 GLY A C 1
ATOM 1555 O O . GLY A 1 204 ? -18.679 25.416 23.971 1.00 50.06 204 GLY A O 1
ATOM 1556 N N . GLU A 1 205 ? -16.692 24.386 24.099 1.00 49.19 205 GLU A N 1
ATOM 1557 C CA . GLU A 1 205 ? -16.063 25.362 24.994 1.00 49.19 205 GLU A CA 1
ATOM 1558 C C . GLU A 1 205 ? -15.719 26.670 24.257 1.00 49.19 205 GLU A C 1
ATOM 1560 O O . GLU A 1 205 ? -16.034 27.756 24.745 1.00 49.19 205 GLU A O 1
ATOM 1565 N N . THR A 1 206 ? -15.244 26.593 23.005 1.00 52.47 206 THR A N 1
ATOM 1566 C CA . THR A 1 206 ? -15.006 27.788 22.166 1.00 52.47 206 THR A CA 1
ATOM 1567 C C . THR A 1 206 ? -16.276 28.538 21.750 1.00 52.47 206 THR A C 1
ATOM 1569 O O . THR A 1 206 ? -16.210 29.734 21.457 1.00 52.47 206 THR A O 1
ATOM 1572 N N . ASP A 1 207 ? -17.427 27.861 21.709 1.00 54.06 207 ASP A N 1
ATOM 1573 C CA . ASP A 1 207 ? -18.719 28.482 21.380 1.00 54.06 207 ASP A CA 1
ATOM 1574 C C . ASP A 1 207 ? -19.365 29.173 22.601 1.00 54.06 207 ASP A C 1
ATOM 1576 O O . ASP A 1 207 ? -20.208 30.057 22.431 1.00 54.06 207 ASP A O 1
ATOM 1580 N N . ILE A 1 208 ? -18.967 28.799 23.825 1.00 55.66 208 ILE A N 1
ATOM 1581 C CA . ILE A 1 208 ? -19.423 29.426 25.078 1.00 55.66 208 ILE A CA 1
ATOM 1582 C C . ILE A 1 208 ? -18.550 30.636 25.434 1.00 55.66 208 ILE A C 1
ATOM 1584 O O . ILE A 1 208 ? -19.072 31.623 25.935 1.00 55.66 208 ILE A O 1
ATOM 1588 N N . GLU A 1 209 ? -17.250 30.604 25.131 1.00 50.78 209 GLU A N 1
ATOM 1589 C CA . GLU A 1 209 ? -16.323 31.710 25.432 1.00 50.78 209 GLU A CA 1
ATOM 1590 C C . GLU A 1 209 ? -16.459 32.911 24.467 1.00 50.78 209 GLU A C 1
ATOM 1592 O O . GLU A 1 209 ? -15.995 34.008 24.764 1.00 50.78 209 GLU A O 1
ATOM 1597 N N . ASN A 1 210 ? -17.144 32.734 23.328 1.00 52.84 210 ASN A N 1
ATOM 1598 C CA . ASN A 1 210 ? -17.402 33.784 22.327 1.00 52.84 210 ASN A CA 1
ATOM 1599 C C . ASN A 1 210 ? -18.841 34.355 22.354 1.00 52.84 210 ASN A C 1
ATOM 1601 O O . ASN A 1 210 ? -19.274 34.974 21.376 1.00 52.84 210 ASN A O 1
ATOM 1605 N N . ARG A 1 211 ? -19.596 34.152 23.442 1.00 47.94 211 ARG A N 1
ATOM 1606 C CA . ARG A 1 211 ? -20.913 34.770 23.692 1.00 47.94 211 ARG A CA 1
ATOM 1607 C C . ARG A 1 211 ? -20.910 35.580 24.978 1.00 47.94 211 ARG A C 1
ATOM 1609 O O . ARG A 1 211 ? -21.604 36.620 24.974 1.00 47.94 211 ARG A O 1
#

Foldseek 3Di:
DPPPPVVVVVVVLVVLLVVLLVLVVCQQVVCCVPQNRQGQSLPNLLSLLLQLQADDVVSLQSSLQSNLVSQCVVCVVVVVVLSVPSCLRRVLSSVLSVQLNVQLVVQCVVCVPPPDPCSNQQVSQLVSLLRSLVSNLVSNLVSCPVPHDPVVSVVSNVSSVVSSVSNSVSNNPRNSVSNVVCCVVVVVPPVVVVVVVVVVVVVVVVVVVVD

Secondary structure (DSSP, 8-state):
-----HHHHHHHHHHHHHHHHHHHHHHHHHHHHHHTT----TTHHHHHHHHHHSSSHHHHHHHHHHHHHHHHHHHHHTT-TTTTSHHHHHHHHHHHHHHHHHHHHHHHHHTTT-S-HHHHHTHHHHHHHHHHHHHHHHHHHHHHHHHS-HHHHHHHHHHHHHHHHHHHHHHHHHHHHHHHHHHHHTTTTTHHHHHHHHHHHHHHHHHHTT-

Sequence (211 aa):
MNKRSVARDVAFLGVMLALVFVFLLVETFLFSALLGNFTPAALTLPLAIAVSVTGDKRNMFIGGTLLGFSSFLLAILIANPIFLNPLVSIAPRFFIGIAAYFVCLLFKKLFKNAKSGFLRNVLPYSVAGVAGVLTNTVLVVTMLWIFTSSSLAEVIATILLVNFVAEIISAAVLVPVISRVIRNIYGVGYHEKSDSFEVADEKGETDIENR